Protein AF-A0A321LX71-F1 (afdb_monomer_lite)

Secondary structure (DSSP, 8-state):
----S-SHHHHHHHHHHHHHTT---PPPP--------PPPBPTTSSBPPP--S---HHHHHHHTT-EESS-GGGPPP--HHHHHHH-SSPPPHHHHHHHHH--S-EE-SS-EEEE-SS-BTTBTTSEE--PEEP---SS-TTSHHHHHHHHTTSS-TT--TTEEEEEE-TTS-EEEEEPSSS---EEEE-TTT--EEEEESSHHHHHHTEEE-S--

Sequence (216 aa):
MILGLSFFGLALYRLFKKLRGRNLDKPPRIPHTTKSVHPIRSQYGFPVPPKGTASSIATRLRELKYEPLSDPSKSSPLDREKIAEVVPYPLPSDYLQFLEEFPVTGAFPCMVDVYGIQPGPGAPDAIYPEPGLFAAPSGASEGLLEINKKLVNGDAPEITPDMLAIGDDAFGNLYLLKMGEPGGQIYFWDHEQGGLSLVANSFTDFISRMQPSDEQ

pLDDT: mean 72.9, std 21.68, range [29.3, 97.19]

Structure (mmCIF, N/CA/C/O backbone):
data_AF-A0A321LX71-F1
#
_entry.id   AF-A0A321LX71-F1
#
loop_
_atom_site.group_PDB
_atom_site.id
_atom_site.type_symbol
_atom_site.label_atom_id
_atom_site.label_alt_id
_atom_site.label_comp_id
_atom_site.label_asym_id
_atom_site.label_entity_id
_atom_site.label_seq_id
_atom_site.pdbx_PDB_ins_code
_atom_site.Cartn_x
_atom_site.Cartn_y
_atom_site.Cartn_z
_atom_site.occupancy
_atom_site.B_iso_or_equiv
_atom_site.auth_seq_id
_atom_site.auth_comp_id
_atom_site.auth_asym_id
_atom_site.auth_atom_id
_atom_site.pdbx_PDB_model_num
ATOM 1 N N . MET A 1 1 ? 6.718 25.555 -15.062 1.00 37.28 1 MET A N 1
ATOM 2 C CA . MET A 1 1 ? 7.769 25.525 -14.023 1.00 37.28 1 MET A CA 1
ATOM 3 C C . MET A 1 1 ? 7.082 25.633 -12.674 1.00 37.28 1 MET A C 1
ATOM 5 O O . MET A 1 1 ? 6.784 26.739 -12.249 1.00 37.28 1 MET A O 1
ATOM 9 N N . ILE A 1 2 ? 6.745 24.500 -12.061 1.00 29.50 2 ILE A N 1
ATOM 10 C CA . ILE A 1 2 ? 6.197 24.444 -10.703 1.00 29.50 2 ILE A CA 1
ATOM 11 C C . ILE A 1 2 ? 6.941 23.306 -10.006 1.00 29.50 2 ILE A C 1
ATOM 13 O O . ILE A 1 2 ? 6.733 22.136 -10.303 1.00 29.50 2 ILE A O 1
ATOM 17 N N . LEU A 1 3 ? 7.901 23.690 -9.163 1.00 38.72 3 LEU A N 1
ATOM 18 C CA . LEU A 1 3 ? 8.503 22.826 -8.156 1.00 38.72 3 LEU A CA 1
ATOM 19 C C . LEU A 1 3 ? 7.465 22.636 -7.052 1.00 38.72 3 LEU A C 1
ATOM 21 O O . LEU A 1 3 ? 6.998 23.636 -6.508 1.00 38.72 3 LEU A O 1
ATOM 25 N N . GLY A 1 4 ? 7.133 21.398 -6.687 1.00 36.41 4 GLY A N 1
ATOM 26 C CA . GLY A 1 4 ? 6.169 21.236 -5.604 1.00 36.41 4 GLY A CA 1
ATOM 27 C C . GLY A 1 4 ? 5.839 19.847 -5.084 1.00 36.41 4 GLY A C 1
ATOM 28 O O . GLY A 1 4 ? 4.845 19.772 -4.386 1.00 36.41 4 GLY A O 1
ATOM 29 N N . LEU A 1 5 ? 6.602 18.778 -5.353 1.00 37.41 5 LEU A N 1
ATOM 30 C CA . LEU A 1 5 ? 6.285 17.447 -4.786 1.00 37.41 5 LEU A CA 1
ATOM 31 C C . LEU A 1 5 ? 7.497 16.590 -4.363 1.00 37.41 5 LEU A C 1
ATOM 33 O O . LEU A 1 5 ? 7.330 15.446 -3.969 1.00 37.41 5 LEU A O 1
ATOM 37 N N . SER A 1 6 ? 8.719 17.138 -4.327 1.00 40.06 6 SER A N 1
ATOM 38 C CA . SER A 1 6 ? 9.942 16.355 -4.044 1.00 40.06 6 SER A CA 1
ATOM 39 C C . SER A 1 6 ? 10.569 16.636 -2.665 1.00 40.06 6 SER A C 1
ATOM 41 O O . SER A 1 6 ? 11.770 16.867 -2.541 1.00 40.06 6 SER A O 1
ATOM 43 N N . PHE A 1 7 ? 9.765 16.660 -1.596 1.00 41.38 7 PHE A N 1
ATOM 44 C CA . PHE A 1 7 ? 10.314 16.725 -0.228 1.00 41.38 7 PHE A CA 1
ATOM 45 C C . PHE A 1 7 ? 10.441 15.346 0.442 1.00 41.38 7 PHE A C 1
ATOM 47 O O . PHE A 1 7 ? 11.276 15.194 1.333 1.00 41.38 7 PHE A O 1
ATOM 54 N N . PHE A 1 8 ? 9.684 14.339 -0.008 1.00 44.94 8 PHE A N 1
ATOM 55 C CA . PHE A 1 8 ? 9.547 13.063 0.704 1.00 44.94 8 PHE A CA 1
ATOM 56 C C . PHE A 1 8 ? 10.615 12.023 0.337 1.00 44.94 8 PHE A C 1
ATOM 58 O O . PHE A 1 8 ? 11.311 11.527 1.227 1.00 44.94 8 PHE A O 1
ATOM 65 N N . GLY A 1 9 ? 10.891 11.828 -0.960 1.00 43.09 9 GLY A N 1
ATOM 66 C CA . GLY A 1 9 ? 12.018 10.999 -1.413 1.00 43.09 9 GLY A CA 1
ATOM 67 C C . GLY A 1 9 ? 13.355 11.435 -0.797 1.00 43.09 9 GLY A C 1
ATOM 68 O O . GLY A 1 9 ? 14.212 10.613 -0.488 1.00 43.09 9 GLY A O 1
ATOM 69 N N . LEU A 1 10 ? 13.511 12.728 -0.483 1.00 40.94 10 LEU A N 1
ATOM 70 C CA . LEU A 1 10 ? 14.716 13.270 0.144 1.00 40.94 10 LEU A CA 1
ATOM 71 C C . LEU A 1 10 ? 14.869 12.886 1.630 1.00 40.94 10 LEU A C 1
ATOM 73 O O . LEU A 1 10 ? 16.003 12.762 2.103 1.00 40.94 10 LEU A O 1
ATOM 77 N N . ALA A 1 11 ? 13.774 12.709 2.376 1.00 43.50 11 ALA A N 1
ATOM 78 C CA . ALA A 1 11 ? 13.808 12.319 3.788 1.00 43.50 11 ALA A CA 1
ATOM 79 C C . ALA A 1 11 ? 14.132 10.825 3.946 1.00 43.50 11 ALA A C 1
ATOM 81 O O . ALA A 1 11 ? 15.063 10.490 4.688 1.00 43.50 11 ALA A O 1
ATOM 82 N 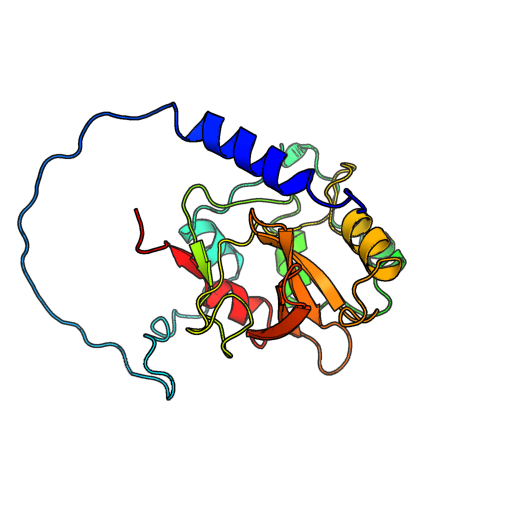N . LEU A 1 12 ? 13.473 9.958 3.161 1.00 46.84 12 LEU A N 1
ATOM 83 C CA . LEU A 1 12 ? 13.829 8.538 3.054 1.00 46.84 12 LEU A CA 1
ATOM 84 C C . LEU A 1 12 ? 15.273 8.385 2.557 1.00 46.84 12 LEU A C 1
ATOM 86 O O . LEU A 1 12 ? 16.086 7.748 3.224 1.00 46.84 12 LEU A O 1
ATOM 90 N N . TYR A 1 13 ? 15.662 9.064 1.472 1.00 46.91 13 TYR A N 1
ATOM 91 C CA . TYR A 1 13 ? 17.033 9.031 0.942 1.00 46.91 13 TYR A CA 1
ATOM 92 C C . TYR A 1 13 ? 18.094 9.451 1.975 1.00 46.91 13 TYR A C 1
ATOM 94 O O . TYR A 1 13 ? 19.173 8.855 2.062 1.00 46.91 13 TYR A O 1
ATOM 102 N N . ARG A 1 14 ? 17.809 10.462 2.810 1.00 42.38 14 ARG A N 1
ATOM 103 C CA . ARG A 1 14 ? 18.715 10.888 3.894 1.00 42.38 14 ARG A CA 1
ATOM 104 C C . ARG A 1 14 ? 18.803 9.860 5.022 1.00 42.38 14 ARG A C 1
ATOM 106 O O . ARG A 1 14 ? 19.892 9.689 5.577 1.00 42.38 14 ARG A O 1
ATOM 113 N N . LEU A 1 15 ? 17.710 9.167 5.344 1.00 46.94 15 LEU A N 1
ATOM 114 C CA . LEU A 1 15 ? 17.711 8.057 6.298 1.00 46.94 15 LEU A CA 1
ATOM 115 C C . LEU A 1 15 ? 18.508 6.860 5.744 1.00 46.94 15 LEU A C 1
ATOM 117 O O . LEU A 1 15 ? 19.403 6.362 6.428 1.00 46.94 15 LEU A O 1
ATOM 121 N N . PHE A 1 16 ? 18.313 6.504 4.471 1.00 50.66 16 PHE A N 1
ATOM 122 C CA . PHE A 1 16 ? 19.070 5.465 3.760 1.00 50.66 16 PHE A CA 1
ATOM 123 C C . PHE A 1 16 ? 20.573 5.757 3.707 1.00 50.66 16 PHE A C 1
ATOM 125 O O . PHE A 1 16 ? 21.388 4.892 4.033 1.00 50.66 16 PHE A O 1
ATOM 132 N N . LYS A 1 17 ? 20.981 6.996 3.395 1.00 43.38 17 LYS A N 1
ATOM 133 C CA . LYS A 1 17 ? 22.402 7.394 3.422 1.00 43.38 17 LYS A CA 1
ATOM 134 C C . LYS A 1 17 ? 23.019 7.246 4.819 1.00 43.38 17 LYS A C 1
ATOM 136 O O . LYS A 1 17 ? 24.199 6.919 4.942 1.00 43.38 17 LYS A O 1
ATOM 141 N N . LYS A 1 18 ? 22.232 7.472 5.875 1.00 40.12 18 LYS A N 1
ATOM 142 C CA . LYS A 1 18 ? 22.666 7.344 7.274 1.00 40.12 18 LYS A CA 1
ATOM 143 C C . LYS A 1 18 ? 22.769 5.880 7.726 1.00 40.12 18 LYS A C 1
ATOM 145 O O . LYS A 1 18 ? 23.641 5.575 8.540 1.00 40.12 18 LYS A O 1
ATOM 150 N N . LEU A 1 19 ? 21.931 4.989 7.192 1.00 44.81 19 LEU A N 1
ATOM 151 C CA . LEU A 1 19 ? 21.954 3.546 7.470 1.00 44.81 19 LEU A CA 1
ATOM 152 C C . LEU A 1 19 ? 23.059 2.813 6.684 1.00 44.81 19 LEU A C 1
ATOM 154 O O . LEU A 1 19 ? 23.757 1.974 7.251 1.00 44.81 19 LEU A O 1
ATOM 158 N N . ARG A 1 20 ? 23.317 3.202 5.426 1.00 47.97 20 ARG A N 1
ATOM 159 C CA . ARG A 1 20 ? 24.344 2.595 4.547 1.00 47.97 20 ARG A CA 1
ATOM 160 C C . ARG A 1 20 ? 25.790 2.826 5.016 1.00 47.97 20 ARG A C 1
ATOM 162 O O . ARG A 1 20 ? 26.694 2.102 4.618 1.00 47.97 20 ARG A O 1
ATOM 169 N N . GLY A 1 21 ? 26.027 3.816 5.879 1.00 41.12 21 GLY A N 1
ATOM 170 C CA . GLY A 1 21 ? 27.365 4.195 6.350 1.00 41.12 21 GLY A CA 1
ATOM 171 C C . GLY A 1 21 ? 27.956 3.356 7.492 1.00 41.12 21 GLY A C 1
ATOM 172 O O . GLY A 1 21 ? 28.995 3.749 8.015 1.00 41.12 21 GLY A O 1
ATOM 173 N N . ARG A 1 22 ? 27.313 2.262 7.939 1.00 44.94 22 ARG A N 1
ATOM 174 C CA . ARG A 1 22 ? 27.717 1.554 9.175 1.00 44.94 22 ARG A CA 1
ATOM 175 C C . ARG A 1 22 ? 28.298 0.146 9.040 1.00 44.94 22 ARG A C 1
ATOM 177 O O . ARG A 1 22 ? 28.673 -0.397 10.069 1.00 44.94 22 ARG A O 1
ATOM 184 N N . ASN A 1 23 ? 28.435 -0.444 7.855 1.00 44.16 23 ASN A N 1
ATOM 185 C CA . ASN A 1 23 ? 29.138 -1.729 7.735 1.00 44.16 23 ASN A CA 1
ATOM 186 C C . ASN A 1 23 ? 29.678 -1.950 6.319 1.00 44.16 23 ASN A C 1
ATOM 188 O O . ASN A 1 23 ? 28.945 -2.346 5.419 1.00 44.16 23 ASN A O 1
ATOM 192 N N . LEU A 1 24 ? 30.977 -1.716 6.140 1.00 37.78 24 LEU A N 1
ATOM 193 C CA . LEU A 1 24 ? 31.751 -2.246 5.022 1.00 37.78 24 LEU A CA 1
ATOM 194 C C . LEU A 1 24 ? 32.957 -2.981 5.602 1.00 37.78 24 LEU A C 1
ATOM 196 O O . LEU A 1 24 ? 34.047 -2.427 5.664 1.00 37.78 24 LEU A O 1
ATOM 200 N N . ASP A 1 25 ? 32.747 -4.236 5.989 1.00 43.03 25 ASP A N 1
ATOM 201 C CA . ASP A 1 25 ? 33.812 -5.234 5.998 1.00 43.03 25 ASP A CA 1
ATOM 202 C C . ASP A 1 25 ? 33.400 -6.383 5.066 1.00 43.03 25 ASP A C 1
ATOM 204 O O . ASP A 1 25 ? 32.274 -6.878 5.092 1.00 43.03 25 ASP A O 1
ATOM 208 N N . LYS A 1 26 ? 34.314 -6.708 4.149 1.00 41.22 26 LYS A N 1
ATOM 209 C CA . LYS A 1 26 ? 34.131 -7.550 2.954 1.00 41.22 26 LYS A CA 1
ATOM 210 C C . LYS A 1 26 ? 33.596 -8.957 3.275 1.00 41.22 26 LYS A C 1
ATOM 212 O O . LYS A 1 26 ? 34.099 -9.572 4.216 1.00 41.22 26 LYS A O 1
ATOM 217 N N . PRO A 1 27 ? 32.729 -9.559 2.435 1.00 33.66 27 PRO A N 1
ATOM 218 C CA . PRO A 1 27 ? 32.397 -10.971 2.578 1.00 33.66 27 PRO A CA 1
ATOM 219 C C . PRO A 1 27 ? 33.443 -11.877 1.888 1.00 33.66 27 PRO A C 1
ATOM 221 O O . PRO A 1 27 ? 33.992 -11.515 0.839 1.00 33.66 27 PRO A O 1
ATOM 224 N N . PRO A 1 28 ? 33.729 -13.072 2.440 1.00 36.38 28 PRO A N 1
ATOM 225 C CA . PRO A 1 28 ? 34.578 -14.068 1.800 1.00 36.38 28 PRO A CA 1
ATOM 226 C C . PRO A 1 28 ? 33.805 -14.843 0.719 1.00 36.38 28 PRO A C 1
ATOM 228 O O . PRO A 1 28 ? 32.609 -15.098 0.842 1.00 36.38 28 PRO A O 1
ATOM 231 N N . ARG A 1 29 ? 34.508 -15.251 -0.345 1.00 35.28 29 ARG A N 1
ATOM 232 C CA . ARG A 1 29 ? 33.972 -16.093 -1.431 1.00 35.28 29 ARG A CA 1
ATOM 233 C C . ARG A 1 29 ? 33.670 -17.512 -0.936 1.00 35.28 29 ARG A C 1
ATOM 235 O O . ARG A 1 29 ? 34.555 -18.151 -0.371 1.00 35.28 29 ARG A O 1
ATOM 242 N N . ILE A 1 30 ? 32.482 -18.033 -1.251 1.00 34.16 30 ILE A N 1
ATOM 243 C CA . ILE A 1 30 ? 32.116 -19.453 -1.094 1.00 34.16 30 ILE A CA 1
ATOM 244 C C . ILE A 1 30 ? 31.681 -20.015 -2.467 1.00 34.16 30 ILE A C 1
ATOM 246 O O . ILE A 1 30 ? 31.074 -19.274 -3.242 1.00 34.16 30 ILE A O 1
ATOM 250 N N . PRO A 1 31 ? 32.011 -21.278 -2.817 1.00 33.59 31 PRO A N 1
ATOM 251 C CA . PRO A 1 31 ? 31.860 -21.810 -4.170 1.00 33.59 31 PRO A CA 1
ATOM 252 C C . PRO A 1 31 ? 30.441 -22.301 -4.483 1.00 33.59 31 PRO A C 1
ATOM 254 O O . PRO A 1 31 ? 29.755 -22.875 -3.638 1.00 33.59 31 PRO A O 1
ATOM 257 N N . HIS A 1 32 ? 30.053 -22.147 -5.749 1.00 33.12 32 HIS A N 1
ATOM 258 C CA . HIS A 1 32 ? 28.801 -22.633 -6.323 1.00 33.12 32 HIS A CA 1
ATOM 259 C C . HIS A 1 32 ? 28.704 -24.166 -6.306 1.00 33.12 32 HIS A C 1
ATOM 261 O O . HIS A 1 32 ? 29.564 -24.852 -6.855 1.00 33.12 32 HIS A O 1
ATOM 267 N N . THR A 1 33 ? 27.599 -24.699 -5.780 1.00 33.22 33 THR A N 1
ATOM 268 C CA . THR A 1 33 ? 27.089 -26.019 -6.177 1.00 33.22 33 THR A CA 1
ATOM 269 C C . THR A 1 33 ? 25.599 -25.913 -6.491 1.00 33.22 33 THR A C 1
ATOM 271 O O . THR A 1 33 ? 24.794 -25.423 -5.705 1.00 33.22 33 THR A O 1
ATOM 274 N N . THR A 1 34 ? 25.262 -26.314 -7.711 1.00 41.19 34 THR A N 1
ATOM 275 C CA . THR A 1 34 ? 23.959 -26.213 -8.366 1.00 41.19 34 THR A CA 1
ATOM 276 C C . THR A 1 34 ? 23.072 -27.403 -8.012 1.00 41.19 34 THR A C 1
ATOM 278 O O . THR A 1 34 ? 23.451 -28.548 -8.255 1.00 41.19 34 THR A O 1
ATOM 281 N N . LYS A 1 35 ? 21.836 -27.144 -7.571 1.00 31.33 35 LYS A N 1
ATOM 282 C CA . LYS A 1 35 ? 20.683 -28.004 -7.880 1.00 31.33 35 LYS A CA 1
ATOM 283 C C . LYS A 1 35 ? 19.476 -27.132 -8.220 1.00 31.33 35 LYS A C 1
ATOM 285 O O . LYS A 1 35 ? 18.985 -26.383 -7.385 1.00 31.33 35 LYS A O 1
ATOM 290 N N . SER A 1 36 ? 19.053 -27.233 -9.479 1.00 29.48 36 SER A N 1
ATOM 291 C CA . SER A 1 36 ? 17.898 -26.546 -10.056 1.00 29.48 36 SER A CA 1
ATOM 292 C C . SER A 1 36 ? 16.602 -27.127 -9.492 1.00 29.48 36 SER A C 1
ATOM 294 O O . SER A 1 36 ? 16.353 -28.326 -9.626 1.00 29.48 36 SER A O 1
ATOM 296 N N . VAL A 1 37 ? 15.778 -26.274 -8.887 1.00 34.09 37 VAL A N 1
ATOM 297 C CA . VAL A 1 37 ? 14.359 -26.536 -8.629 1.00 34.09 37 VAL A CA 1
ATOM 298 C C . VAL A 1 37 ? 13.594 -25.519 -9.469 1.00 34.09 37 VAL A C 1
ATOM 300 O O . VAL A 1 37 ? 13.680 -24.322 -9.217 1.00 34.09 37 VAL A O 1
ATOM 303 N N . HIS A 1 38 ? 12.905 -25.976 -10.514 1.00 29.30 38 HIS A N 1
ATOM 304 C CA . HIS A 1 38 ? 12.134 -25.104 -11.402 1.00 29.30 38 HIS A CA 1
ATOM 305 C C . HIS A 1 38 ? 10.794 -24.701 -10.758 1.00 29.30 38 HIS A C 1
ATOM 307 O O . HIS A 1 38 ? 10.002 -25.594 -10.446 1.00 29.30 38 HIS A O 1
ATOM 313 N N . PRO A 1 39 ? 10.485 -23.398 -10.603 1.00 39.09 39 PRO A N 1
ATOM 314 C CA . PRO A 1 39 ? 9.145 -22.946 -10.250 1.00 39.09 39 PRO A CA 1
ATOM 315 C C . PRO A 1 39 ? 8.213 -22.913 -11.476 1.00 39.09 39 PRO A C 1
ATOM 317 O O . PRO A 1 39 ? 8.631 -22.718 -12.619 1.00 39.09 39 PRO A O 1
ATOM 320 N N . ILE A 1 40 ? 6.927 -23.137 -11.209 1.00 40.09 40 ILE A N 1
ATOM 321 C CA . ILE A 1 40 ? 5.830 -23.223 -12.180 1.00 40.09 40 ILE A CA 1
ATOM 322 C C . ILE A 1 40 ? 5.574 -21.834 -12.788 1.00 40.09 40 ILE A C 1
ATOM 324 O O . ILE A 1 40 ? 5.252 -20.887 -12.074 1.00 40.09 40 ILE A O 1
ATOM 328 N N . ARG A 1 41 ? 5.711 -21.720 -14.115 1.00 33.94 41 ARG A N 1
ATOM 329 C CA . ARG A 1 41 ? 5.473 -20.491 -14.892 1.00 33.94 41 ARG A CA 1
ATOM 330 C C . ARG A 1 41 ? 3.982 -20.145 -14.934 1.00 33.94 41 ARG A C 1
ATOM 332 O O . ARG A 1 41 ? 3.188 -20.952 -15.415 1.00 33.94 41 ARG A O 1
ATOM 339 N N . SER A 1 42 ? 3.609 -18.935 -14.513 1.00 39.59 42 SER A N 1
ATOM 340 C CA . SER A 1 42 ? 2.353 -18.324 -14.964 1.00 39.59 42 SER A CA 1
ATOM 341 C C . SER A 1 42 ? 2.537 -17.741 -16.369 1.00 39.59 42 SER A C 1
ATOM 343 O O . SER A 1 42 ? 3.660 -17.620 -16.863 1.00 39.59 42 SER A O 1
ATOM 345 N N . GLN A 1 43 ? 1.431 -17.387 -17.019 1.00 38.81 43 GLN A N 1
ATOM 346 C CA . GLN A 1 43 ? 1.351 -16.891 -18.400 1.00 38.81 43 GLN A CA 1
ATOM 347 C C . GLN A 1 43 ? 2.208 -15.648 -18.733 1.00 38.81 43 GLN A C 1
ATOM 349 O O . GLN A 1 43 ? 2.282 -15.277 -19.899 1.00 38.81 43 GLN A O 1
ATOM 354 N N . TYR A 1 44 ? 2.890 -15.047 -17.751 1.00 50.00 44 TYR A N 1
ATOM 355 C CA . TYR A 1 44 ? 3.824 -13.930 -17.937 1.00 50.00 44 TYR A CA 1
ATOM 356 C C . TYR A 1 44 ? 5.284 -14.263 -17.594 1.00 50.00 44 TYR A C 1
ATOM 358 O O . TYR A 1 44 ? 6.118 -13.375 -17.519 1.00 50.00 44 TYR A O 1
ATOM 366 N N . GLY A 1 45 ? 5.641 -15.540 -17.421 1.00 36.72 45 GLY A N 1
ATOM 367 C CA . GLY A 1 45 ? 7.044 -15.973 -17.354 1.00 36.72 45 GLY A CA 1
ATOM 368 C C . GLY A 1 45 ? 7.798 -15.632 -16.065 1.00 36.72 45 GLY A C 1
ATOM 3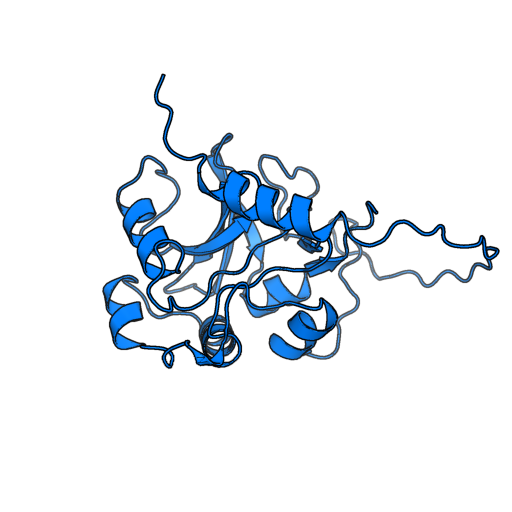69 O O . GLY A 1 45 ? 8.870 -16.199 -15.853 1.00 36.72 45 GLY A O 1
ATOM 370 N N . PHE A 1 46 ? 7.241 -14.805 -15.181 1.00 42.47 46 PHE A N 1
ATOM 371 C CA . PHE A 1 46 ? 7.818 -14.549 -13.866 1.00 42.47 46 PHE A CA 1
ATOM 372 C C . PHE A 1 46 ? 7.592 -15.739 -12.931 1.00 42.47 46 PHE A C 1
ATOM 374 O O . PHE A 1 46 ? 6.520 -16.365 -12.974 1.00 42.47 46 PHE A O 1
ATOM 381 N N . PRO A 1 47 ? 8.578 -16.083 -12.084 1.00 41.44 47 PRO A N 1
ATOM 382 C CA . PRO A 1 47 ? 8.342 -17.005 -10.993 1.00 41.44 47 PRO A CA 1
ATOM 383 C C . PRO A 1 47 ? 7.282 -16.373 -10.092 1.00 41.44 47 PRO A C 1
ATOM 385 O O . PRO A 1 47 ? 7.558 -15.460 -9.321 1.00 41.44 47 PRO A O 1
ATOM 388 N N . VAL A 1 48 ? 6.044 -16.861 -10.197 1.00 47.81 48 VAL A N 1
ATOM 389 C CA . VAL A 1 48 ? 5.075 -16.654 -9.125 1.00 47.81 48 VAL A CA 1
ATOM 390 C C . VAL A 1 48 ? 5.750 -17.253 -7.899 1.00 47.81 48 VAL A C 1
ATOM 392 O O . VAL A 1 48 ? 6.146 -18.427 -7.980 1.00 47.81 48 VAL A O 1
ATOM 395 N N . PRO A 1 49 ? 5.955 -16.484 -6.813 1.00 45.53 49 PRO A N 1
ATOM 396 C CA . PRO A 1 49 ? 6.516 -17.054 -5.605 1.00 45.53 49 PRO A CA 1
ATOM 397 C C . PRO A 1 49 ? 5.727 -18.333 -5.306 1.00 45.53 49 PRO A C 1
ATOM 399 O O . PRO A 1 49 ? 4.498 -18.337 -5.474 1.00 45.53 49 PRO A O 1
ATOM 402 N N . PRO A 1 50 ? 6.407 -19.453 -4.984 1.00 41.84 50 PRO A N 1
ATOM 403 C CA . PRO A 1 50 ? 5.711 -20.693 -4.664 1.00 41.84 50 PRO A CA 1
ATOM 404 C C . PRO A 1 50 ? 4.612 -20.326 -3.683 1.00 41.84 50 PRO A C 1
ATOM 406 O O . PRO A 1 50 ? 4.912 -19.556 -2.776 1.00 41.84 50 PRO A O 1
ATOM 409 N N . LYS A 1 51 ? 3.368 -20.787 -3.913 1.00 41.44 51 LYS A N 1
ATOM 410 C CA . LYS A 1 51 ? 2.220 -20.544 -3.024 1.00 41.44 51 LYS A CA 1
ATOM 411 C C . LYS A 1 51 ? 2.666 -20.834 -1.592 1.00 41.44 51 LYS A C 1
ATOM 413 O O . LYS A 1 51 ? 2.605 -21.975 -1.138 1.00 41.44 51 LYS A O 1
ATOM 418 N N . GLY A 1 52 ? 3.176 -19.810 -0.921 1.00 38.50 52 GLY A N 1
ATOM 419 C CA . GLY A 1 52 ? 3.587 -19.871 0.456 1.00 38.50 52 GLY A CA 1
ATOM 420 C C . GLY A 1 52 ? 2.287 -20.075 1.184 1.00 38.50 52 GLY A C 1
ATOM 421 O O . GLY A 1 52 ? 1.345 -19.306 0.985 1.00 38.50 52 GLY A O 1
ATOM 422 N N . THR A 1 53 ? 2.198 -21.175 1.923 1.00 40.84 53 THR A N 1
ATOM 423 C CA . THR A 1 53 ? 1.149 -21.416 2.916 1.00 40.84 53 THR A CA 1
ATOM 424 C C . THR A 1 53 ? 0.754 -20.087 3.525 1.00 40.84 53 THR A C 1
ATOM 426 O O . THR A 1 53 ? 1.663 -19.448 4.044 1.00 40.84 53 THR A O 1
ATOM 429 N N . ALA A 1 54 ? -0.519 -19.684 3.386 1.00 42.19 54 ALA A N 1
ATOM 430 C CA . ALA A 1 54 ? -1.072 -18.393 3.800 1.00 42.19 54 ALA A CA 1
ATOM 431 C C . ALA A 1 54 ? -0.318 -17.828 5.010 1.00 42.19 54 ALA A C 1
ATOM 433 O O . ALA A 1 54 ? -0.611 -18.134 6.164 1.00 42.19 54 ALA A O 1
ATOM 434 N N . SER A 1 55 ? 0.737 -17.083 4.707 1.00 54.44 55 SER A N 1
ATOM 435 C CA . SER A 1 55 ? 1.583 -16.454 5.693 1.00 54.44 55 SER A CA 1
ATOM 436 C C . SER A 1 55 ? 0.809 -15.194 5.993 1.00 54.44 55 SER A C 1
ATOM 438 O O . SER A 1 55 ? 0.529 -14.424 5.072 1.00 54.44 55 SER A O 1
ATOM 440 N N . SER A 1 56 ? 0.330 -15.053 7.230 1.00 81.94 56 SER A N 1
ATOM 441 C CA . SER A 1 56 ? -0.373 -13.834 7.633 1.00 81.94 56 SER A CA 1
ATOM 442 C C . SER A 1 56 ? 0.442 -12.618 7.177 1.00 81.94 56 SER A C 1
ATOM 444 O O . SER A 1 56 ? 1.674 -12.700 7.154 1.00 81.94 56 SER A O 1
ATOM 446 N N . ILE A 1 57 ? -0.215 -11.512 6.808 1.00 89.69 57 ILE A N 1
ATOM 447 C CA . ILE A 1 57 ? 0.445 -10.260 6.386 1.00 89.69 57 ILE A CA 1
ATOM 448 C C . ILE A 1 57 ? 1.686 -9.980 7.239 1.00 89.69 57 ILE A C 1
ATOM 450 O O . ILE A 1 57 ? 2.774 -9.719 6.729 1.00 89.69 57 ILE A O 1
ATOM 454 N N . ALA A 1 58 ? 1.546 -10.138 8.551 1.00 89.62 58 ALA A N 1
ATOM 455 C CA . ALA A 1 58 ? 2.610 -9.882 9.489 1.00 89.62 58 ALA A CA 1
ATOM 456 C C . ALA A 1 58 ? 3.750 -10.891 9.483 1.00 89.62 58 ALA A C 1
ATOM 458 O O . ALA A 1 58 ? 4.894 -10.508 9.705 1.00 89.62 58 ALA A O 1
ATOM 459 N N . THR A 1 59 ? 3.480 -12.171 9.240 1.00 90.44 59 THR A N 1
ATOM 460 C CA . THR A 1 59 ? 4.549 -13.156 9.055 1.00 90.44 59 THR A CA 1
ATOM 461 C C . THR A 1 59 ? 5.411 -12.758 7.860 1.00 90.44 59 THR A C 1
ATOM 463 O O . THR A 1 59 ? 6.630 -12.680 8.000 1.00 90.44 59 THR A O 1
ATOM 466 N N . ARG A 1 60 ? 4.796 -12.400 6.725 1.00 91.19 60 ARG A N 1
ATOM 467 C CA . ARG A 1 60 ? 5.546 -11.985 5.535 1.00 91.19 60 ARG A CA 1
ATOM 468 C C . ARG A 1 60 ? 6.307 -10.676 5.744 1.00 91.19 60 ARG A C 1
ATOM 470 O O . ARG A 1 60 ? 7.484 -10.595 5.405 1.00 91.19 60 ARG A O 1
ATOM 477 N N . LEU A 1 61 ? 5.677 -9.673 6.352 1.00 92.44 61 LEU A N 1
ATOM 478 C CA . LEU A 1 61 ? 6.344 -8.408 6.667 1.00 92.44 61 LEU A CA 1
ATOM 479 C C . LEU A 1 61 ? 7.525 -8.606 7.631 1.00 92.44 61 LEU A C 1
ATOM 481 O O . LEU A 1 61 ? 8.581 -8.015 7.425 1.00 92.44 61 LEU A O 1
ATOM 485 N N . ARG A 1 62 ? 7.409 -9.492 8.630 1.00 91.94 62 ARG A N 1
ATOM 486 C CA . ARG A 1 62 ? 8.526 -9.844 9.527 1.00 91.94 62 ARG A CA 1
ATOM 487 C C . ARG A 1 62 ? 9.656 -10.583 8.808 1.00 91.94 62 ARG A C 1
ATOM 489 O O . ARG A 1 62 ? 10.817 -10.310 9.098 1.00 91.94 62 ARG A O 1
ATOM 496 N N . GLU A 1 63 ? 9.351 -11.488 7.875 1.00 92.44 63 GLU A N 1
ATOM 497 C CA . GLU A 1 63 ? 10.367 -12.159 7.040 1.00 92.44 63 GLU A CA 1
ATOM 498 C C . GLU A 1 63 ? 11.183 -11.154 6.222 1.00 92.44 63 GLU A C 1
ATOM 500 O O . GLU A 1 63 ? 12.406 -11.269 6.135 1.00 92.44 63 GLU A O 1
ATOM 505 N N . LEU A 1 64 ? 10.506 -10.145 5.669 1.00 91.56 64 LEU A N 1
ATOM 506 C CA . LEU A 1 64 ? 11.120 -9.036 4.938 1.00 91.56 64 LEU A CA 1
ATOM 507 C C . LEU A 1 64 ? 11.763 -7.991 5.863 1.00 91.56 64 LEU A C 1
ATOM 509 O O . LEU A 1 64 ? 12.382 -7.047 5.381 1.00 91.56 64 LEU A O 1
ATOM 513 N N . LYS A 1 65 ? 11.661 -8.175 7.186 1.00 93.44 65 LYS A N 1
ATOM 514 C CA . LYS A 1 65 ? 12.169 -7.261 8.217 1.00 93.44 65 LYS A CA 1
ATOM 515 C C . LYS A 1 65 ? 11.578 -5.854 8.107 1.00 93.44 65 LYS A C 1
ATOM 517 O O . LYS A 1 65 ? 12.290 -4.875 8.279 1.00 93.44 65 LYS A O 1
ATOM 522 N N . TYR A 1 66 ? 10.284 -5.759 7.818 1.00 91.81 66 TYR A N 1
ATOM 523 C CA . TYR A 1 66 ? 9.550 -4.500 7.883 1.00 91.81 66 TYR A CA 1
ATOM 524 C C . TYR A 1 66 ? 9.664 -3.893 9.284 1.00 91.81 66 TYR A C 1
ATOM 526 O O . TYR A 1 66 ? 9.310 -4.538 10.278 1.00 91.81 66 TYR A O 1
ATOM 534 N N . GLU A 1 67 ? 10.147 -2.657 9.358 1.00 90.38 67 GLU A N 1
ATOM 535 C CA . GLU A 1 67 ? 10.398 -1.955 10.611 1.00 90.38 67 GLU A CA 1
ATOM 536 C C . GLU A 1 67 ? 9.706 -0.586 10.624 1.00 90.38 67 GLU A C 1
ATOM 538 O O . GLU A 1 67 ? 9.694 0.118 9.612 1.00 90.38 67 GLU A O 1
ATOM 543 N N . PRO A 1 68 ? 9.137 -0.173 11.769 1.00 89.12 68 PRO A N 1
ATOM 544 C CA . PRO A 1 68 ? 8.512 1.134 11.902 1.00 89.12 68 PRO A CA 1
ATOM 545 C C . PRO A 1 68 ? 9.567 2.249 11.842 1.00 89.12 68 PRO A C 1
ATOM 547 O O . PRO A 1 68 ? 10.625 2.163 12.465 1.00 89.12 68 PRO A O 1
ATOM 550 N N . LEU A 1 69 ? 9.255 3.342 11.145 1.00 84.25 69 LEU A N 1
ATOM 551 C CA . LEU A 1 69 ? 10.150 4.501 11.004 1.00 84.25 69 LEU A CA 1
ATOM 552 C C . LEU A 1 69 ? 10.233 5.364 12.272 1.00 84.25 69 LEU A C 1
ATOM 554 O O . LEU A 1 69 ? 11.111 6.221 12.399 1.00 84.25 69 LEU A O 1
ATOM 558 N N . SER A 1 70 ? 9.319 5.156 13.217 1.00 82.62 70 SER A N 1
ATOM 559 C CA . SER A 1 70 ? 9.288 5.854 14.500 1.00 82.62 70 SER A CA 1
ATOM 560 C C . SER A 1 70 ? 8.903 4.909 15.636 1.00 82.62 70 SER A C 1
ATOM 562 O O . SER A 1 70 ? 8.529 3.763 15.409 1.00 82.62 70 SER A O 1
ATOM 564 N N . ASP A 1 71 ? 9.046 5.382 16.873 1.00 81.25 71 ASP A N 1
ATOM 565 C CA . ASP A 1 71 ? 8.811 4.599 18.086 1.00 81.25 71 ASP A CA 1
ATOM 566 C C . ASP A 1 71 ? 7.331 4.169 18.217 1.00 81.25 71 ASP A C 1
ATOM 568 O O . ASP A 1 71 ? 6.476 5.023 18.483 1.00 81.25 71 ASP A O 1
ATOM 572 N N . PRO A 1 72 ? 7.011 2.862 18.107 1.00 77.50 72 PRO A N 1
ATOM 573 C CA . PRO A 1 72 ? 5.635 2.370 18.178 1.00 77.50 72 PRO A CA 1
ATOM 574 C C . PRO A 1 72 ? 4.956 2.620 19.519 1.00 77.50 72 PRO A C 1
ATOM 576 O O . PRO A 1 72 ? 3.731 2.713 19.566 1.00 77.50 72 PRO A O 1
ATOM 579 N N . SER A 1 73 ? 5.719 2.779 20.607 1.00 77.31 73 SER A N 1
ATOM 580 C CA . SER A 1 73 ? 5.155 3.054 21.937 1.00 77.31 73 SER A CA 1
ATOM 581 C C . SER A 1 73 ? 4.461 4.417 22.026 1.00 77.31 73 SER A C 1
ATOM 583 O O . SER A 1 73 ? 3.687 4.662 22.949 1.00 77.31 73 SER A O 1
ATOM 585 N N . LYS A 1 74 ? 4.722 5.298 21.054 1.00 72.00 74 LYS A N 1
ATOM 586 C CA . LYS A 1 74 ? 4.106 6.623 20.927 1.00 72.00 74 LYS A CA 1
ATOM 587 C C . LYS A 1 74 ? 2.924 6.634 19.961 1.00 72.00 74 LYS A C 1
ATOM 589 O O . LYS A 1 74 ? 2.309 7.684 19.772 1.00 72.00 74 LYS A O 1
ATOM 594 N N . SER A 1 75 ? 2.616 5.496 19.339 1.00 71.12 75 SER A N 1
ATOM 595 C CA . SER A 1 75 ? 1.452 5.377 18.471 1.00 71.12 75 SER A CA 1
ATOM 596 C C . SER A 1 75 ? 0.164 5.370 19.289 1.00 71.12 75 SER A C 1
ATOM 598 O O . SER A 1 75 ? 0.103 4.854 20.405 1.00 71.12 75 SER A O 1
ATOM 600 N N . SER A 1 76 ? -0.871 5.999 18.739 1.00 68.94 76 SER A N 1
ATOM 601 C CA . SER A 1 76 ? -2.228 5.842 19.255 1.00 68.94 76 SER A CA 1
ATOM 602 C C . SER A 1 76 ? -2.863 4.615 18.603 1.00 68.94 76 SER A C 1
ATOM 604 O O . SER A 1 76 ? -2.509 4.298 17.465 1.00 68.94 76 SER A O 1
ATOM 606 N N . PRO A 1 77 ? -3.808 3.940 19.278 1.00 70.31 77 PRO A N 1
ATOM 607 C CA . PRO A 1 77 ? -4.605 2.897 18.648 1.00 70.31 77 PRO A CA 1
ATOM 608 C C . PRO A 1 77 ? -5.247 3.382 17.346 1.00 70.31 77 PRO A C 1
ATOM 610 O O . PRO A 1 77 ? -5.522 4.575 17.190 1.00 70.31 77 PRO A O 1
ATOM 613 N N . LEU A 1 78 ? -5.519 2.439 16.441 1.00 73.75 78 LEU A N 1
ATOM 614 C CA . LEU A 1 78 ? -6.212 2.707 15.189 1.00 73.75 78 LEU A CA 1
ATOM 615 C C . LEU A 1 78 ? -7.546 3.416 15.451 1.00 73.75 78 LEU A C 1
ATOM 617 O O . LEU A 1 78 ? -8.494 2.825 15.970 1.00 73.75 78 LEU A O 1
ATOM 621 N N . ASP A 1 79 ? -7.621 4.679 15.055 1.00 77.81 79 ASP A N 1
ATOM 622 C CA . ASP A 1 79 ? -8.823 5.488 15.184 1.00 77.81 79 ASP A CA 1
ATOM 623 C C . ASP A 1 79 ? -9.662 5.348 13.909 1.00 77.81 79 ASP A C 1
ATOM 625 O O . ASP A 1 79 ? -9.454 6.033 12.904 1.00 77.81 79 ASP A O 1
ATOM 629 N N . ARG A 1 80 ? -10.579 4.378 13.936 1.00 76.75 80 ARG A N 1
ATOM 630 C CA . ARG A 1 80 ? -11.437 4.042 12.792 1.00 76.75 80 ARG A CA 1
ATOM 631 C C . ARG A 1 80 ? -12.359 5.198 12.398 1.00 76.75 80 ARG A C 1
ATOM 633 O O . ARG A 1 80 ? -12.675 5.320 11.218 1.00 76.75 80 ARG A O 1
ATOM 640 N N . GLU A 1 81 ? -12.751 6.042 13.352 1.00 78.44 81 GLU A N 1
ATOM 641 C CA . GLU A 1 81 ? -13.580 7.222 13.092 1.00 78.44 81 GLU A CA 1
ATOM 642 C C . GLU A 1 81 ? -12.789 8.253 12.283 1.00 78.44 81 GLU A C 1
ATOM 644 O O . GLU A 1 81 ? -13.243 8.671 11.222 1.00 78.44 81 GLU A O 1
ATOM 649 N N . LYS A 1 82 ? -11.546 8.556 12.681 1.00 76.56 82 LYS A N 1
ATOM 650 C CA . LYS A 1 82 ? -10.666 9.459 11.910 1.00 76.56 82 LYS A CA 1
ATOM 651 C C . LYS A 1 82 ? -10.306 8.943 10.524 1.00 76.56 82 LYS A C 1
ATOM 653 O O . LYS A 1 82 ? -10.084 9.733 9.611 1.00 76.56 82 LYS A O 1
ATOM 658 N N . ILE A 1 83 ? -10.206 7.627 10.356 1.00 76.38 83 ILE A N 1
ATOM 659 C CA . ILE A 1 83 ? -10.036 7.037 9.026 1.00 76.38 83 ILE A CA 1
ATOM 660 C C . ILE A 1 83 ? -11.282 7.308 8.185 1.00 76.38 83 ILE A C 1
ATOM 662 O O . ILE A 1 83 ? -11.159 7.837 7.084 1.00 76.38 83 ILE A O 1
ATOM 666 N N . ALA A 1 84 ? -12.473 7.026 8.716 1.00 77.12 84 ALA A N 1
ATOM 667 C CA . ALA A 1 84 ? -13.732 7.274 8.015 1.00 77.12 84 ALA A CA 1
ATOM 668 C C . ALA A 1 84 ? -13.963 8.761 7.672 1.00 77.12 84 ALA A C 1
ATOM 670 O O . ALA A 1 84 ? -14.671 9.058 6.717 1.00 77.12 84 ALA A O 1
ATOM 671 N N . GLU A 1 85 ? -13.345 9.701 8.397 1.00 74.75 85 GLU A N 1
ATOM 672 C CA . GLU A 1 85 ? -13.377 11.131 8.052 1.00 74.75 85 GLU A CA 1
ATOM 673 C C . GLU A 1 85 ? -12.626 11.472 6.755 1.00 74.75 85 GLU A C 1
ATOM 675 O O . GLU A 1 85 ? -12.940 12.483 6.125 1.00 74.75 85 GLU A O 1
ATOM 680 N N . VAL A 1 86 ? -11.631 10.671 6.351 1.00 70.38 86 VAL A N 1
ATOM 681 C CA . VAL A 1 86 ? -10.823 10.951 5.148 1.00 70.38 86 VAL A CA 1
ATOM 682 C C . VAL A 1 86 ? -11.054 9.970 4.008 1.00 70.38 86 VAL A C 1
ATOM 684 O O . VAL A 1 86 ? -10.708 10.296 2.874 1.00 70.38 86 VAL A O 1
ATOM 687 N N . VAL A 1 87 ? -11.611 8.786 4.283 1.00 75.81 87 VAL A N 1
ATOM 688 C CA . VAL A 1 87 ? -11.979 7.825 3.240 1.00 75.81 87 VAL A CA 1
ATOM 689 C C . VAL A 1 87 ? -13.495 7.759 3.065 1.00 75.81 87 VAL A C 1
ATOM 691 O O . VAL A 1 87 ? -14.208 7.428 4.009 1.00 75.81 87 VAL A O 1
ATOM 694 N N . PRO A 1 88 ? -14.023 8.012 1.854 1.00 79.75 88 PRO A N 1
ATOM 695 C CA . PRO A 1 88 ? -15.466 7.977 1.614 1.00 79.75 88 PRO A CA 1
ATOM 696 C C . PRO A 1 88 ? -16.049 6.554 1.579 1.00 79.75 88 PRO A C 1
ATOM 698 O O . PRO A 1 88 ? -17.265 6.395 1.474 1.00 79.75 88 PRO A O 1
ATOM 701 N N . TYR A 1 89 ? -15.204 5.521 1.667 1.00 86.50 89 TYR A N 1
ATOM 702 C CA . TYR A 1 89 ? -15.595 4.115 1.589 1.00 86.50 89 TYR A CA 1
ATOM 703 C C . TYR A 1 89 ? -14.932 3.280 2.692 1.00 86.50 89 TYR A C 1
ATOM 705 O O . TYR A 1 89 ? -13.842 3.623 3.154 1.00 86.50 89 TYR A O 1
ATOM 713 N N . PRO A 1 90 ? -15.545 2.148 3.090 1.00 86.75 90 PRO A N 1
ATOM 714 C CA . PRO A 1 90 ? -14.922 1.208 4.013 1.00 86.75 90 PRO A CA 1
ATOM 715 C C . PRO A 1 90 ? -13.583 0.681 3.488 1.00 86.75 90 PRO A C 1
ATOM 717 O O . PRO A 1 90 ? -13.447 0.355 2.305 1.00 86.75 90 PRO A O 1
ATOM 720 N N . LEU A 1 91 ? -12.614 0.539 4.395 1.00 88.81 91 LEU A N 1
ATOM 721 C CA . LEU A 1 91 ? -11.346 -0.112 4.089 1.00 88.81 91 LEU A CA 1
ATOM 722 C C . LEU A 1 91 ? -11.515 -1.638 3.998 1.00 88.81 91 LEU A C 1
ATOM 724 O O . LEU A 1 91 ? -12.198 -2.227 4.843 1.00 88.81 91 LEU A O 1
ATOM 728 N N . PRO A 1 92 ? -10.843 -2.293 3.038 1.00 91.06 92 PRO A N 1
ATOM 729 C CA . PRO A 1 92 ? -10.691 -3.743 2.998 1.00 91.06 92 PRO A CA 1
ATOM 730 C C . PRO A 1 92 ? -10.164 -4.320 4.319 1.00 91.06 92 PRO A C 1
ATOM 732 O O . PRO A 1 92 ? -9.300 -3.740 4.983 1.00 91.06 92 PRO A O 1
ATOM 735 N N . SER A 1 93 ? -10.701 -5.478 4.716 1.00 90.50 93 SER A N 1
ATOM 736 C CA . SER A 1 93 ? -10.438 -6.086 6.028 1.00 90.50 93 SER A CA 1
ATOM 737 C C . SER A 1 93 ? -8.976 -6.471 6.242 1.00 90.50 93 SER A C 1
ATOM 739 O O . SER A 1 93 ? -8.488 -6.436 7.367 1.00 90.50 93 SER A O 1
ATOM 741 N N . ASP A 1 94 ? -8.277 -6.844 5.175 1.00 92.44 94 ASP A N 1
ATOM 742 C CA . ASP A 1 94 ? -6.874 -7.238 5.226 1.00 92.44 94 ASP A CA 1
ATOM 743 C C . ASP A 1 94 ? -5.939 -6.034 5.417 1.00 92.44 94 ASP A C 1
ATOM 745 O O . ASP A 1 94 ? -4.987 -6.109 6.192 1.00 92.44 94 ASP A O 1
ATOM 749 N N . TYR A 1 95 ? -6.257 -4.887 4.818 1.00 91.75 95 TYR A N 1
ATOM 750 C CA . TYR A 1 95 ? -5.554 -3.642 5.123 1.00 91.75 95 TYR A CA 1
ATOM 751 C C . TYR A 1 95 ? -5.852 -3.143 6.547 1.00 91.75 95 TYR A C 1
ATOM 753 O O . TYR A 1 95 ? -4.950 -2.686 7.244 1.00 91.75 95 TYR A O 1
ATOM 761 N N . LEU A 1 96 ? -7.086 -3.298 7.043 1.00 88.50 96 LEU A N 1
ATOM 762 C CA . LEU A 1 96 ? -7.402 -3.002 8.449 1.00 88.50 96 LEU A CA 1
ATOM 763 C C . LEU A 1 96 ? -6.583 -3.862 9.421 1.00 88.50 96 LEU A C 1
ATOM 765 O O . LEU A 1 96 ? -6.068 -3.331 10.402 1.00 88.50 96 LEU A O 1
ATOM 769 N N . GLN A 1 97 ? -6.422 -5.156 9.132 1.00 89.06 97 GLN A N 1
ATOM 770 C CA . GLN A 1 97 ? -5.576 -6.049 9.928 1.00 89.06 97 GLN A CA 1
ATOM 771 C C . GLN A 1 97 ? -4.120 -5.563 9.960 1.00 89.06 97 GLN A C 1
ATOM 773 O O . GLN A 1 97 ? -3.487 -5.571 11.015 1.00 89.06 97 GLN A O 1
ATOM 778 N N . PHE A 1 98 ? -3.594 -5.105 8.821 1.00 91.56 98 PHE A N 1
ATOM 779 C CA . PHE A 1 98 ? -2.269 -4.495 8.764 1.00 91.56 98 PHE A CA 1
ATOM 780 C C . PHE A 1 98 ? -2.160 -3.266 9.669 1.00 91.56 98 PHE A C 1
ATOM 782 O O . PHE A 1 98 ? -1.217 -3.181 10.448 1.00 91.56 98 PHE A O 1
ATOM 789 N N . LEU A 1 99 ? -3.128 -2.348 9.616 1.00 88.31 99 LEU A N 1
ATOM 790 C CA . LEU A 1 99 ? -3.111 -1.131 10.432 1.00 88.31 99 LEU A CA 1
ATOM 791 C C . LEU A 1 99 ? -3.188 -1.413 11.942 1.00 88.31 99 LEU A C 1
ATOM 793 O O . LEU A 1 99 ? -2.645 -0.646 12.735 1.00 88.31 99 LEU A O 1
ATOM 797 N N . GLU A 1 100 ? -3.859 -2.492 12.346 1.00 86.62 100 GLU A N 1
ATOM 798 C CA . GLU A 1 100 ? -3.925 -2.922 13.748 1.00 86.62 100 GLU A CA 1
ATOM 799 C C . GLU A 1 100 ? -2.603 -3.524 14.238 1.00 86.62 100 GLU A C 1
ATOM 801 O O . GLU A 1 100 ? -2.192 -3.273 15.370 1.00 86.62 100 GLU A O 1
ATOM 806 N N . GLU A 1 101 ? -1.930 -4.309 13.396 1.00 88.31 101 GLU A N 1
ATOM 807 C CA . GLU A 1 101 ? -0.691 -5.000 13.767 1.00 88.31 101 GLU A CA 1
ATOM 808 C C . GLU A 1 101 ? 0.561 -4.126 13.589 1.00 88.31 101 GLU A C 1
ATOM 810 O O . GLU A 1 101 ? 1.537 -4.267 14.328 1.00 88.31 101 GLU A O 1
ATOM 815 N N . PHE A 1 102 ? 0.513 -3.186 12.645 1.00 88.19 102 PHE A N 1
ATOM 816 C CA . PHE A 1 102 ? 1.579 -2.246 12.316 1.00 88.19 102 PHE A CA 1
ATOM 817 C C . PHE A 1 102 ? 1.040 -0.810 12.359 1.00 88.19 102 PHE A C 1
ATOM 819 O O . PHE A 1 102 ? 0.848 -0.189 11.318 1.00 88.19 102 PHE A O 1
ATOM 826 N N . PRO A 1 103 ? 0.816 -0.235 13.553 1.00 84.38 103 PRO A N 1
ATOM 827 C CA . PRO A 1 103 ? 0.173 1.073 13.701 1.00 84.38 103 PRO A CA 1
ATOM 828 C C . PRO A 1 103 ? 1.071 2.262 13.319 1.00 84.38 103 PRO A C 1
ATOM 830 O O . PRO A 1 103 ? 0.669 3.409 13.486 1.00 84.38 103 PRO A O 1
ATOM 833 N N . VAL A 1 104 ? 2.296 2.012 12.845 1.00 85.19 104 VAL A N 1
ATOM 834 C CA . VAL A 1 104 ? 3.284 3.033 12.481 1.00 85.19 104 VAL A CA 1
ATOM 835 C C . VAL A 1 104 ? 3.824 2.745 11.088 1.00 85.19 104 VAL A C 1
ATOM 837 O O . VAL A 1 104 ? 4.205 1.610 10.795 1.00 85.19 104 VAL A O 1
ATOM 840 N N . THR A 1 105 ? 3.873 3.785 10.249 1.00 86.62 105 THR A N 1
ATOM 841 C CA . TH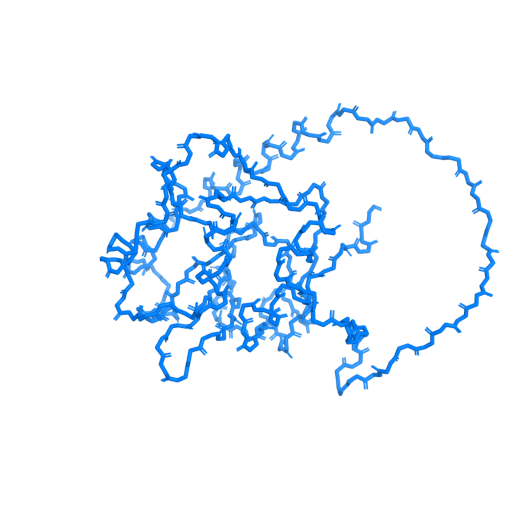R A 1 105 ? 4.504 3.742 8.923 1.00 86.62 105 THR A CA 1
ATOM 842 C C . THR A 1 105 ? 5.910 3.168 9.036 1.00 86.62 105 THR A C 1
ATOM 844 O O . THR A 1 105 ? 6.682 3.548 9.921 1.00 86.62 105 THR A O 1
ATOM 847 N N . GLY A 1 106 ? 6.240 2.253 8.139 1.00 87.56 106 GLY A N 1
ATOM 848 C CA . GLY A 1 106 ? 7.477 1.492 8.172 1.00 87.56 106 GLY A CA 1
ATOM 849 C C . GLY A 1 106 ? 8.103 1.347 6.795 1.00 87.56 106 GLY A C 1
ATOM 850 O O . GLY A 1 106 ? 7.521 1.723 5.777 1.00 87.56 106 GLY A O 1
ATOM 851 N N . ALA A 1 107 ? 9.310 0.800 6.785 1.00 89.81 107 ALA A N 1
ATOM 852 C CA . ALA A 1 107 ? 10.086 0.537 5.581 1.00 89.81 107 ALA A CA 1
ATOM 853 C C . ALA A 1 107 ? 10.897 -0.752 5.741 1.00 89.81 107 ALA A C 1
ATOM 855 O O . ALA A 1 107 ? 10.921 -1.359 6.820 1.00 89.81 107 ALA A O 1
ATOM 856 N N . PHE A 1 108 ? 11.575 -1.160 4.672 1.00 89.69 108 PHE A N 1
ATOM 857 C CA . PHE A 1 108 ? 12.435 -2.331 4.675 1.00 89.69 108 PHE A CA 1
ATOM 858 C C . PHE A 1 108 ? 13.915 -1.914 4.777 1.00 89.69 108 PHE A C 1
ATOM 860 O O . PHE A 1 108 ? 14.324 -0.857 4.298 1.00 89.69 108 PHE A O 1
ATOM 867 N N . PRO A 1 109 ? 14.768 -2.718 5.435 1.00 86.31 109 PRO A N 1
ATOM 868 C CA . PRO A 1 109 ? 16.200 -2.438 5.536 1.00 86.31 109 PRO A CA 1
ATOM 869 C C . PRO A 1 109 ? 16.977 -2.809 4.262 1.00 86.31 109 PRO A C 1
ATOM 871 O O . PRO A 1 109 ? 18.168 -2.506 4.163 1.00 86.31 109 PRO A O 1
ATOM 874 N N . CYS A 1 110 ? 16.338 -3.496 3.314 1.00 82.62 110 CYS A N 1
ATOM 875 C CA . CYS A 1 110 ? 16.872 -3.813 1.995 1.00 82.62 110 CYS A CA 1
ATOM 876 C C . CYS A 1 110 ? 15.847 -3.443 0.925 1.00 82.62 110 CYS A C 1
ATOM 878 O O . CYS A 1 110 ? 14.660 -3.370 1.227 1.00 82.62 110 CYS A O 1
ATOM 880 N N . MET A 1 111 ? 16.303 -3.299 -0.322 1.00 86.75 111 MET A N 1
ATOM 881 C CA . MET A 1 111 ? 15.385 -3.109 -1.442 1.00 86.75 111 MET A CA 1
ATOM 882 C C . MET A 1 111 ? 14.460 -4.320 -1.556 1.00 86.75 111 MET A C 1
ATOM 884 O O . MET A 1 111 ? 14.905 -5.470 -1.465 1.00 86.75 111 MET A O 1
ATOM 888 N N . VAL A 1 112 ? 13.172 -4.048 -1.722 1.00 90.56 112 VAL A N 1
ATOM 889 C CA . VAL A 1 112 ? 12.119 -5.045 -1.903 1.00 90.56 112 VAL A CA 1
ATOM 890 C C . VAL A 1 112 ? 11.392 -4.702 -3.190 1.00 90.56 112 VAL A C 1
ATOM 892 O O . VAL A 1 112 ? 10.928 -3.586 -3.330 1.00 90.56 112 VAL A O 1
ATOM 895 N N . ASP A 1 113 ? 11.250 -5.648 -4.103 1.00 93.38 113 ASP A N 1
ATOM 896 C CA . ASP A 1 113 ? 10.472 -5.456 -5.321 1.00 93.38 113 ASP A CA 1
ATOM 897 C C . ASP A 1 113 ? 9.078 -6.062 -5.166 1.00 93.38 113 ASP A C 1
ATOM 899 O O . ASP A 1 113 ? 8.894 -7.087 -4.495 1.00 93.38 113 ASP A O 1
ATOM 903 N N . VAL A 1 114 ? 8.088 -5.459 -5.824 1.00 93.94 114 VAL A N 1
ATOM 904 C CA . VAL A 1 114 ? 6.738 -6.015 -5.938 1.00 93.94 114 VAL A CA 1
ATOM 905 C C . VAL A 1 114 ? 6.527 -6.574 -7.338 1.00 93.94 114 VAL A C 1
ATOM 907 O O . VAL A 1 114 ? 6.518 -5.843 -8.325 1.00 93.94 114 VAL A O 1
ATOM 910 N N . TYR A 1 115 ? 6.269 -7.878 -7.418 1.00 94.25 115 TYR A N 1
ATOM 911 C CA . TYR A 1 115 ? 5.962 -8.563 -8.674 1.00 94.25 115 TYR A CA 1
ATOM 912 C C . TYR A 1 115 ? 4.466 -8.430 -9.002 1.00 94.25 115 TYR A C 1
ATOM 914 O O . TYR A 1 115 ? 3.624 -9.212 -8.536 1.00 94.25 115 TYR A O 1
ATOM 922 N N . GLY A 1 116 ? 4.132 -7.405 -9.783 1.00 93.94 116 GLY A N 1
ATOM 923 C CA . GLY A 1 116 ? 2.765 -7.011 -10.108 1.00 93.94 116 GLY A CA 1
ATOM 924 C C . GLY A 1 116 ? 2.026 -7.953 -11.065 1.00 93.94 116 GLY A C 1
ATOM 925 O O . GLY A 1 116 ? 2.564 -8.939 -11.571 1.00 93.94 116 GLY A O 1
ATOM 926 N N . ILE A 1 117 ? 0.737 -7.674 -11.291 1.00 95.38 117 ILE A N 1
ATOM 927 C CA . ILE A 1 117 ? -0.113 -8.427 -12.232 1.00 95.38 117 ILE A CA 1
ATOM 928 C C . ILE A 1 117 ? 0.049 -7.896 -13.655 1.00 95.38 117 ILE A C 1
ATOM 930 O O . ILE A 1 117 ? 0.090 -8.684 -14.601 1.00 95.38 117 ILE A O 1
ATOM 934 N N . GLN A 1 118 ? 0.095 -6.575 -13.805 1.00 95.44 118 GLN A N 1
ATOM 935 C CA . GLN A 1 118 ? 0.222 -5.892 -15.085 1.00 95.44 118 GLN A CA 1
ATOM 936 C C . GLN A 1 118 ? 1.532 -5.108 -15.130 1.00 95.44 118 GLN A C 1
ATOM 938 O O . GLN A 1 118 ? 1.964 -4.614 -14.088 1.00 95.44 118 GLN A O 1
ATOM 943 N N . PRO A 1 119 ? 2.160 -4.973 -16.308 1.00 94.19 119 PRO A N 1
ATOM 944 C CA . PRO A 1 119 ? 3.209 -3.985 -16.507 1.00 94.19 119 PRO A CA 1
ATOM 945 C C . PRO A 1 119 ? 2.619 -2.575 -16.434 1.00 94.19 119 PRO A C 1
ATOM 947 O O . PRO A 1 119 ? 1.429 -2.382 -16.700 1.00 94.19 119 PRO A O 1
ATOM 950 N N . GLY A 1 120 ? 3.465 -1.607 -16.108 1.00 90.50 120 GLY A N 1
ATOM 951 C CA . GLY A 1 120 ? 3.071 -0.215 -15.960 1.00 90.50 120 GLY A CA 1
ATOM 952 C C . GLY A 1 120 ? 4.057 0.765 -16.584 1.00 90.50 120 GLY A C 1
ATOM 953 O O . GLY A 1 120 ? 5.165 0.374 -16.968 1.00 90.50 120 GLY A O 1
ATOM 954 N N . PRO A 1 121 ? 3.679 2.049 -16.686 1.00 84.81 121 PRO A N 1
ATOM 955 C CA . PRO A 1 121 ? 4.631 3.125 -16.935 1.00 84.81 121 PRO A CA 1
ATOM 956 C C . PRO A 1 121 ? 5.758 3.052 -15.896 1.00 84.81 121 PRO A C 1
ATOM 958 O O . PRO A 1 121 ? 5.499 2.843 -14.714 1.00 84.81 121 PRO A O 1
ATOM 961 N N . GLY A 1 122 ? 7.011 3.073 -16.356 1.00 83.31 122 GLY A N 1
ATOM 962 C CA . GLY A 1 122 ? 8.186 2.918 -15.485 1.00 83.31 122 GLY A CA 1
ATOM 963 C C . GLY A 1 122 ? 8.491 1.484 -15.012 1.00 83.31 122 GLY A C 1
ATOM 964 O O . GLY A 1 122 ? 9.603 1.241 -14.557 1.00 83.31 122 GLY A O 1
ATOM 965 N N . ALA A 1 123 ? 7.573 0.527 -15.198 1.00 88.88 123 ALA A N 1
ATOM 966 C CA . ALA A 1 123 ? 7.718 -0.883 -14.810 1.00 88.88 123 ALA A CA 1
ATOM 967 C C . ALA A 1 123 ? 7.240 -1.834 -15.936 1.00 88.88 123 ALA A C 1
ATOM 969 O O . ALA A 1 123 ? 6.226 -2.534 -15.792 1.00 88.88 123 ALA A O 1
ATOM 970 N N . PRO A 1 124 ? 7.916 -1.857 -17.105 1.00 89.69 124 PRO A N 1
ATOM 971 C CA . PRO A 1 124 ? 7.458 -2.591 -18.293 1.00 89.69 124 PRO A CA 1
ATOM 972 C C . PRO A 1 124 ? 7.468 -4.119 -18.132 1.00 89.69 124 PRO A C 1
ATOM 974 O O . PRO A 1 124 ? 6.844 -4.831 -18.918 1.00 89.69 124 PRO A O 1
ATOM 977 N N . ASP A 1 125 ? 8.169 -4.628 -17.127 1.00 91.81 125 ASP A N 1
ATOM 978 C CA . ASP A 1 125 ? 8.256 -6.033 -16.736 1.00 91.81 125 ASP A CA 1
ATOM 979 C C . ASP A 1 125 ? 7.356 -6.376 -15.536 1.00 91.81 125 ASP A C 1
ATOM 981 O O . ASP A 1 125 ? 7.394 -7.499 -15.045 1.00 91.81 125 ASP A O 1
ATOM 985 N N . ALA A 1 126 ? 6.511 -5.441 -15.090 1.00 93.56 126 ALA A N 1
ATOM 986 C CA . ALA A 1 126 ? 5.674 -5.584 -13.899 1.00 93.56 126 ALA A CA 1
ATOM 987 C C . ALA A 1 126 ? 6.468 -5.798 -12.596 1.00 93.56 126 ALA A C 1
ATOM 989 O O . ALA A 1 126 ? 5.933 -6.373 -11.645 1.00 93.56 126 ALA A O 1
ATOM 990 N N . ILE A 1 127 ? 7.718 -5.334 -12.537 1.00 93.31 127 ILE A N 1
ATOM 991 C CA . ILE A 1 127 ? 8.511 -5.281 -11.309 1.00 93.31 127 ILE A CA 1
ATOM 992 C C . ILE A 1 127 ? 8.496 -3.836 -10.812 1.00 93.31 127 ILE A C 1
ATOM 994 O O . ILE A 1 127 ? 8.986 -2.930 -11.480 1.00 93.31 127 ILE A O 1
ATOM 998 N N . TYR A 1 128 ? 7.876 -3.616 -9.654 1.00 91.69 128 TYR A N 1
ATOM 999 C CA . TYR A 1 128 ? 7.680 -2.286 -9.083 1.00 91.69 128 TYR A CA 1
ATOM 1000 C C . TYR A 1 128 ? 8.610 -2.060 -7.882 1.00 91.69 128 TYR A C 1
ATOM 1002 O O . TYR A 1 128 ? 8.811 -2.994 -7.099 1.00 91.69 128 TYR A O 1
ATOM 1010 N N . PRO A 1 129 ? 9.155 -0.841 -7.717 1.00 84.62 129 PRO A N 1
ATOM 1011 C CA . PRO A 1 129 ? 10.171 -0.535 -6.712 1.00 84.62 129 PRO A CA 1
ATOM 1012 C C . PRO A 1 129 ? 9.630 -0.516 -5.274 1.00 84.62 129 PRO A C 1
ATOM 1014 O O . PRO A 1 129 ? 8.427 -0.407 -5.041 1.00 84.62 129 PRO A O 1
ATOM 1017 N N . GLU A 1 130 ? 10.551 -0.583 -4.311 1.00 81.62 130 GLU A N 1
ATOM 1018 C CA . GLU A 1 130 ? 10.294 -0.699 -2.868 1.00 81.62 130 GLU A CA 1
ATOM 1019 C C . GLU A 1 130 ? 9.163 0.189 -2.332 1.00 81.62 130 GLU A C 1
ATOM 1021 O O . GLU A 1 130 ? 9.294 1.414 -2.355 1.00 81.62 130 GLU A O 1
ATOM 1026 N N . PRO A 1 131 ? 8.091 -0.414 -1.776 1.00 78.75 131 PRO A N 1
ATOM 1027 C CA . PRO A 1 131 ? 7.056 0.333 -1.086 1.00 78.75 131 PRO A CA 1
ATOM 1028 C C . PRO A 1 131 ? 7.469 0.645 0.358 1.00 78.75 131 PRO A C 1
ATOM 1030 O O . PRO A 1 131 ? 7.578 -0.257 1.191 1.00 78.75 131 PRO A O 1
ATOM 1033 N N . GLY A 1 132 ? 7.580 1.925 0.705 1.00 84.81 132 GLY A N 1
ATOM 1034 C CA . GLY A 1 132 ? 7.336 2.376 2.073 1.00 84.81 132 GLY A CA 1
ATOM 1035 C C . GLY A 1 132 ? 5.845 2.235 2.370 1.00 84.81 132 GLY A C 1
ATOM 1036 O O . GLY A 1 132 ? 5.027 2.772 1.632 1.00 84.81 132 GLY A O 1
ATOM 1037 N N . LEU A 1 133 ? 5.454 1.489 3.410 1.00 89.94 133 LEU A N 1
ATOM 1038 C CA . LEU A 1 133 ? 4.034 1.239 3.691 1.00 89.94 133 LEU A CA 1
ATOM 1039 C C . LEU A 1 133 ? 3.491 2.245 4.698 1.00 89.94 133 LEU A C 1
ATOM 1041 O O . LEU A 1 133 ? 3.970 2.351 5.830 1.00 89.94 133 LEU A O 1
ATOM 1045 N N . PHE A 1 134 ? 2.440 2.953 4.297 1.00 87.19 134 PHE A N 1
ATOM 1046 C CA . PHE A 1 134 ? 1.754 3.910 5.149 1.00 87.19 134 PHE A CA 1
ATOM 1047 C C . PHE A 1 134 ? 0.830 3.194 6.122 1.00 87.19 134 PHE A C 1
ATOM 1049 O O . PHE A 1 134 ? -0.045 2.420 5.723 1.00 87.19 134 PHE A O 1
ATOM 1056 N N . ALA A 1 135 ? 0.986 3.519 7.403 1.00 83.56 135 ALA A N 1
ATOM 1057 C CA . ALA A 1 135 ? 0.050 3.135 8.447 1.00 83.56 135 ALA A CA 1
ATOM 1058 C C . ALA A 1 135 ? -0.612 4.364 9.086 1.00 83.56 135 ALA A C 1
ATOM 1060 O O . ALA A 1 135 ? -0.424 5.507 8.648 1.00 83.56 135 ALA 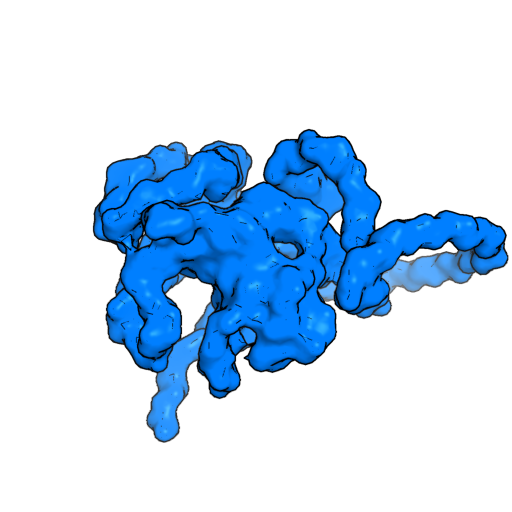A O 1
ATOM 1061 N N . ALA A 1 136 ? -1.431 4.128 10.114 1.00 68.12 136 ALA A N 1
ATOM 1062 C CA . ALA A 1 136 ? -2.145 5.189 10.809 1.00 68.12 136 ALA A CA 1
ATOM 1063 C C . ALA A 1 136 ? -1.162 6.262 11.334 1.00 68.12 136 ALA A C 1
ATOM 1065 O O . ALA A 1 136 ? -0.107 5.930 11.878 1.00 68.12 136 ALA A O 1
ATOM 1066 N N . PRO A 1 137 ? -1.466 7.565 11.192 1.00 59.12 137 PRO A N 1
ATOM 1067 C CA . PRO A 1 137 ? -0.587 8.600 11.708 1.00 59.12 137 PRO A CA 1
ATOM 1068 C C . PRO A 1 137 ? -0.602 8.601 13.237 1.00 59.12 137 PRO A C 1
ATOM 1070 O O . PRO A 1 137 ? -1.626 8.899 13.851 1.00 59.12 137 PRO A O 1
ATOM 1073 N N . SER A 1 138 ? 0.564 8.469 13.862 1.00 46.47 138 SER A N 1
ATOM 1074 C CA . SER A 1 138 ? 0.821 9.175 15.116 1.00 46.47 138 SER A CA 1
ATOM 1075 C C . SER A 1 138 ? 1.257 10.611 14.788 1.00 46.47 138 SER A C 1
ATOM 1077 O O . SER A 1 138 ? 2.438 10.941 14.834 1.00 46.47 138 SER A O 1
ATOM 1079 N N . GLY A 1 139 ? 0.316 11.461 14.368 1.00 43.66 139 GLY A N 1
ATOM 1080 C CA . GLY A 1 139 ? 0.460 12.928 14.382 1.00 43.66 139 GLY A CA 1
ATOM 1081 C C . GLY A 1 139 ? 1.567 13.592 13.539 1.00 43.66 139 GLY A C 1
ATOM 1082 O O . GLY A 1 139 ? 1.750 14.799 13.671 1.00 43.66 139 GLY A O 1
ATOM 1083 N N . ALA A 1 140 ? 2.299 12.872 12.687 1.00 47.38 140 ALA A N 1
ATOM 1084 C CA . ALA A 1 140 ? 3.281 13.463 11.776 1.00 47.38 140 ALA A CA 1
ATOM 1085 C C . ALA A 1 140 ? 2.635 13.848 10.433 1.00 47.38 140 ALA A C 1
ATOM 1087 O O . ALA A 1 140 ? 1.688 13.202 9.984 1.00 47.38 140 ALA A O 1
ATOM 1088 N N . SER A 1 141 ? 3.195 14.852 9.750 1.00 47.47 141 SER A N 1
ATOM 1089 C CA . SER A 1 141 ? 2.829 15.345 8.403 1.00 47.47 141 SER A CA 1
ATOM 1090 C C . SER A 1 141 ? 2.951 14.314 7.260 1.00 47.47 141 SER A C 1
ATOM 1092 O O . SER A 1 141 ? 2.932 14.681 6.086 1.00 47.47 141 SER A O 1
ATOM 1094 N N . GLU A 1 142 ? 3.122 13.045 7.619 1.00 52.88 142 GLU A N 1
ATOM 1095 C CA . GLU A 1 142 ? 3.630 11.924 6.824 1.00 52.88 142 GLU A CA 1
ATOM 1096 C C . GLU A 1 142 ? 2.727 10.682 6.944 1.00 52.88 142 GLU A C 1
ATOM 1098 O O . GLU A 1 142 ? 3.056 9.614 6.442 1.00 52.88 142 GLU A O 1
ATOM 1103 N N . GLY A 1 143 ? 1.608 10.784 7.668 1.00 61.91 143 GLY A N 1
ATOM 1104 C CA . GLY A 1 143 ? 0.697 9.661 7.854 1.00 61.91 143 GLY A CA 1
ATOM 1105 C C . GLY A 1 143 ? -0.404 9.588 6.801 1.00 61.91 143 GLY A C 1
ATOM 1106 O O . GLY A 1 143 ? -0.733 10.584 6.150 1.00 61.91 143 GLY A O 1
ATOM 1107 N N . LEU A 1 144 ? -1.022 8.405 6.721 1.00 69.81 144 LEU A N 1
ATOM 1108 C CA . LEU A 1 144 ? -2.097 8.036 5.794 1.00 69.81 144 LEU A CA 1
ATOM 1109 C C . LEU A 1 144 ? -3.109 9.167 5.533 1.00 69.81 144 LEU A C 1
ATOM 1111 O O . LEU A 1 144 ? -3.422 9.479 4.387 1.00 69.81 144 LEU A O 1
ATOM 1115 N N . LEU A 1 145 ? -3.590 9.824 6.593 1.00 71.44 145 LEU A N 1
ATOM 1116 C CA . LEU A 1 145 ? -4.633 10.850 6.502 1.00 71.44 145 LEU A CA 1
ATOM 1117 C C . LEU A 1 145 ? -4.160 12.133 5.791 1.00 71.44 145 LEU A C 1
ATOM 1119 O O . LEU A 1 145 ? -4.911 12.716 5.015 1.00 71.44 145 LEU A O 1
ATOM 1123 N N . GLU A 1 146 ? -2.930 12.589 6.039 1.00 70.06 146 GLU A N 1
ATOM 1124 C CA . GLU A 1 146 ? -2.421 13.850 5.476 1.00 70.06 146 GLU A CA 1
ATOM 1125 C C . GLU A 1 146 ? -2.055 13.711 3.997 1.00 70.06 146 GLU A C 1
ATOM 1127 O O . GLU A 1 146 ? -2.286 14.632 3.212 1.00 70.06 146 GLU A O 1
ATOM 1132 N N . ILE A 1 147 ? -1.528 12.550 3.601 1.00 72.31 147 ILE A N 1
ATOM 1133 C CA . ILE A 1 147 ? -1.226 12.247 2.198 1.00 72.31 147 ILE A CA 1
ATOM 1134 C C . ILE A 1 147 ? -2.525 12.210 1.390 1.00 72.31 147 ILE A C 1
ATOM 1136 O O . ILE A 1 147 ? -2.646 12.896 0.376 1.00 72.31 147 ILE A O 1
ATOM 1140 N N . ASN A 1 148 ? -3.542 11.502 1.883 1.00 73.12 148 ASN A N 1
ATOM 1141 C CA . ASN A 1 148 ? -4.800 11.356 1.156 1.00 73.12 148 ASN A CA 1
ATOM 1142 C C . ASN A 1 148 ? -5.605 12.664 1.074 1.00 73.12 148 ASN A C 1
ATOM 1144 O O . ASN A 1 148 ? -6.165 12.962 0.021 1.00 73.12 148 ASN A O 1
ATOM 1148 N N . LYS A 1 149 ? -5.561 13.529 2.101 1.00 72.12 149 LYS A N 1
ATOM 1149 C CA . LYS A 1 149 ? -6.118 14.895 2.005 1.00 72.12 149 LYS A CA 1
ATOM 1150 C C . LYS A 1 149 ? -5.478 15.726 0.887 1.00 72.12 149 LYS A C 1
ATOM 1152 O O . LYS A 1 149 ? -6.160 16.551 0.281 1.00 72.12 149 LYS A O 1
ATOM 1157 N N . LYS A 1 150 ? -4.176 15.556 0.629 1.00 71.00 150 LYS A N 1
ATOM 1158 C CA . LYS A 1 150 ? -3.468 16.282 -0.440 1.00 71.00 150 LYS A CA 1
ATOM 1159 C C . LYS A 1 150 ? -3.790 15.717 -1.820 1.00 71.00 150 LYS A C 1
ATOM 1161 O O . LYS A 1 150 ? -3.982 16.501 -2.742 1.00 71.00 150 LYS A O 1
ATOM 1166 N N . LEU A 1 151 ? -3.891 14.393 -1.948 1.00 72.38 151 LEU A N 1
ATOM 1167 C CA . LEU A 1 151 ? -4.162 13.725 -3.227 1.00 72.38 151 LEU A CA 1
ATOM 1168 C C . LEU A 1 151 ? -5.550 14.051 -3.782 1.00 72.38 151 LEU A C 1
ATOM 1170 O O . LEU A 1 151 ? -5.662 14.388 -4.954 1.00 72.38 151 LEU A O 1
ATOM 1174 N N . VAL A 1 152 ? -6.582 14.064 -2.932 1.00 60.88 152 VAL A N 1
ATOM 1175 C CA . VAL A 1 152 ? -7.964 14.404 -3.337 1.00 60.88 152 VAL A CA 1
ATOM 1176 C C . VAL A 1 152 ? -8.087 15.840 -3.879 1.00 60.88 152 VAL A C 1
ATOM 1178 O O . VAL A 1 152 ? -9.028 16.149 -4.605 1.00 60.88 152 VAL A O 1
ATOM 1181 N N . ASN A 1 153 ? -7.131 16.716 -3.559 1.00 59.84 153 ASN A N 1
ATOM 1182 C CA . ASN A 1 153 ? -7.118 18.120 -3.976 1.00 59.84 153 ASN A CA 1
ATOM 1183 C C . ASN A 1 153 ? -6.046 18.440 -5.042 1.00 59.84 153 ASN A C 1
ATOM 1185 O O . ASN A 1 153 ? -5.833 19.617 -5.334 1.00 59.84 153 ASN A O 1
ATOM 1189 N N . GLY A 1 154 ? -5.332 17.434 -5.564 1.00 63.38 154 GLY A N 1
ATOM 1190 C CA . GLY A 1 154 ? -4.141 17.607 -6.404 1.00 63.38 154 GLY A CA 1
ATOM 1191 C C . GLY A 1 154 ? -4.349 17.417 -7.914 1.00 63.38 154 GLY A C 1
ATOM 1192 O O . GLY A 1 154 ? -5.434 17.087 -8.383 1.00 63.38 154 GLY A O 1
ATOM 1193 N N . ASP A 1 155 ? -3.256 17.589 -8.668 1.00 64.69 155 ASP A N 1
ATOM 1194 C CA . ASP A 1 155 ? -3.170 17.539 -10.142 1.00 64.69 155 ASP A CA 1
ATOM 1195 C C . ASP A 1 155 ? -3.132 16.107 -10.738 1.00 64.69 155 ASP A C 1
ATOM 1197 O O . ASP A 1 155 ? -2.644 15.918 -11.851 1.00 64.69 155 ASP A O 1
ATOM 1201 N N . ALA A 1 156 ? -3.611 15.087 -10.016 1.00 79.12 156 ALA A N 1
ATOM 1202 C CA . ALA A 1 156 ? -3.564 13.678 -10.433 1.00 79.12 156 ALA A CA 1
ATOM 1203 C C . ALA A 1 156 ? -4.972 13.166 -10.809 1.00 79.12 156 ALA A C 1
ATOM 1205 O O . ALA A 1 156 ? -5.643 12.556 -9.973 1.00 79.12 156 ALA A O 1
ATOM 1206 N N . PRO A 1 157 ? -5.467 13.431 -12.037 1.00 80.44 157 PRO A N 1
ATOM 1207 C CA . PRO A 1 157 ? -6.850 13.142 -12.426 1.00 80.44 157 PRO A CA 1
ATOM 1208 C C . PRO A 1 157 ? -7.205 11.648 -12.420 1.00 80.44 157 PRO A C 1
ATOM 1210 O O . PRO A 1 157 ? -8.387 11.304 -12.405 1.00 80.44 157 PRO A O 1
ATOM 1213 N N . GLU A 1 158 ? -6.214 10.757 -12.455 1.00 86.50 158 GLU A N 1
ATOM 1214 C CA . GLU A 1 158 ? -6.410 9.309 -12.397 1.00 86.50 158 GLU A CA 1
ATOM 1215 C C . GLU A 1 158 ? -6.709 8.805 -10.982 1.00 86.50 158 GLU A C 1
ATOM 1217 O O . GLU A 1 158 ? -7.317 7.745 -10.833 1.00 86.50 158 GLU A O 1
ATOM 1222 N N . ILE A 1 159 ? -6.300 9.547 -9.948 1.00 87.88 159 ILE A N 1
ATOM 1223 C CA . ILE A 1 159 ? -6.531 9.171 -8.554 1.00 87.88 159 ILE A CA 1
ATOM 1224 C C . ILE A 1 159 ? -7.936 9.616 -8.165 1.00 87.88 159 ILE A C 1
ATOM 1226 O O . ILE A 1 159 ? -8.209 10.789 -7.907 1.00 87.88 159 ILE A O 1
ATOM 1230 N N . THR A 1 160 ? -8.856 8.662 -8.131 1.00 87.06 160 THR A N 1
ATOM 1231 C CA . THR A 1 160 ? -10.255 8.911 -7.790 1.00 87.06 160 THR A CA 1
ATOM 1232 C C . THR A 1 160 ? -10.485 8.885 -6.271 1.00 87.06 160 THR A C 1
ATOM 1234 O O . THR A 1 160 ? -9.694 8.298 -5.534 1.00 87.06 160 THR A O 1
ATOM 1237 N N . PRO A 1 161 ? -11.579 9.484 -5.754 1.00 84.75 161 PRO A N 1
ATOM 1238 C CA . PRO A 1 161 ? -11.853 9.536 -4.308 1.00 84.75 161 PRO A CA 1
ATOM 1239 C C . PRO A 1 161 ? -12.008 8.172 -3.616 1.00 84.75 161 PRO A C 1
ATOM 1241 O O . PRO A 1 161 ? -11.980 8.090 -2.392 1.00 84.75 161 PRO A O 1
ATOM 1244 N N . ASP A 1 162 ? -12.217 7.100 -4.379 1.00 88.06 162 ASP A N 1
ATOM 1245 C CA . ASP A 1 162 ? -12.240 5.721 -3.892 1.00 88.06 162 ASP A CA 1
ATOM 1246 C C . ASP A 1 162 ? -10.849 5.067 -3.858 1.00 88.06 162 ASP A C 1
ATOM 1248 O O . ASP A 1 162 ? -10.754 3.871 -3.602 1.00 88.06 162 ASP A O 1
ATOM 1252 N N . MET A 1 163 ? -9.770 5.814 -4.090 1.00 90.19 163 MET A N 1
ATOM 1253 C CA . MET A 1 163 ? -8.397 5.326 -3.993 1.00 90.19 163 MET A CA 1
ATOM 1254 C C . MET A 1 163 ? -7.686 5.932 -2.791 1.00 90.19 163 MET A C 1
ATOM 1256 O O . MET A 1 163 ? -7.714 7.138 -2.565 1.00 90.19 163 MET A O 1
ATOM 1260 N N . LEU A 1 164 ? -7.033 5.069 -2.022 1.00 89.88 164 LEU A N 1
ATOM 1261 C CA . LEU A 1 164 ? -6.262 5.434 -0.845 1.00 89.88 164 LEU A CA 1
ATOM 1262 C C . LEU A 1 164 ? -4.787 5.143 -1.098 1.00 89.88 164 LEU A C 1
ATOM 1264 O O . LEU A 1 164 ? -4.431 3.996 -1.345 1.00 89.88 164 LEU A O 1
ATOM 1268 N N . ALA A 1 165 ? -3.913 6.136 -0.969 1.00 90.25 165 ALA A N 1
ATOM 1269 C CA . ALA A 1 165 ? -2.478 5.875 -0.958 1.00 90.25 165 ALA A CA 1
ATOM 1270 C C . ALA A 1 165 ? -2.096 5.076 0.291 1.00 90.25 165 ALA A C 1
ATOM 1272 O O . ALA A 1 165 ? -2.323 5.539 1.407 1.00 90.25 165 ALA A O 1
ATOM 1273 N N . ILE A 1 166 ? -1.519 3.893 0.088 1.00 91.81 166 ILE A N 1
ATOM 1274 C CA . ILE A 1 166 ? -1.096 2.949 1.135 1.00 91.81 166 ILE A CA 1
ATOM 1275 C C . ILE A 1 166 ? 0.420 2.759 1.190 1.00 91.81 166 ILE A C 1
ATOM 1277 O O . ILE A 1 166 ? 0.921 2.061 2.069 1.00 91.81 166 ILE A O 1
ATOM 1281 N N . GLY A 1 167 ? 1.145 3.377 0.265 1.00 91.19 167 GLY A N 1
ATOM 1282 C CA . GLY A 1 167 ? 2.594 3.428 0.272 1.00 91.19 167 GLY A CA 1
ATOM 1283 C C . GLY A 1 167 ? 3.149 4.250 -0.878 1.00 91.19 167 GLY A C 1
ATOM 1284 O O . GLY A 1 167 ? 2.410 4.620 -1.795 1.00 91.19 167 GLY A O 1
ATOM 1285 N N . ASP A 1 168 ? 4.445 4.512 -0.827 1.00 89.62 168 ASP A N 1
ATOM 1286 C CA . ASP A 1 168 ? 5.202 5.213 -1.857 1.00 89.62 168 ASP A CA 1
ATOM 1287 C C . ASP A 1 168 ? 6.549 4.547 -2.128 1.00 89.62 168 ASP A C 1
ATOM 1289 O O . ASP A 1 168 ? 6.999 3.693 -1.367 1.00 89.62 168 ASP A O 1
ATOM 1293 N N . ASP A 1 169 ? 7.186 4.933 -3.228 1.00 87.38 169 ASP A N 1
ATOM 1294 C CA . ASP A 1 169 ? 8.595 4.636 -3.466 1.00 87.38 169 ASP A CA 1
ATOM 1295 C C . ASP A 1 169 ? 9.480 5.874 -3.227 1.00 87.38 169 ASP A C 1
ATOM 1297 O O . ASP A 1 169 ? 9.018 6.998 -3.008 1.00 87.38 169 ASP A O 1
ATOM 1301 N N . ALA A 1 170 ? 10.800 5.692 -3.305 1.00 82.56 170 ALA A N 1
ATOM 1302 C CA . ALA A 1 170 ? 11.760 6.785 -3.136 1.00 82.56 170 ALA A CA 1
ATOM 1303 C C . ALA A 1 170 ? 11.687 7.871 -4.235 1.00 82.56 170 ALA A C 1
ATOM 1305 O O . ALA A 1 170 ? 12.302 8.933 -4.082 1.00 82.56 170 ALA A O 1
ATOM 1306 N N . PHE A 1 171 ? 10.966 7.613 -5.327 1.00 84.06 171 PHE A N 1
ATOM 1307 C CA . PHE A 1 171 ? 10.815 8.497 -6.479 1.00 84.06 171 PHE A CA 1
ATOM 1308 C C . PHE A 1 171 ? 9.503 9.290 -6.447 1.00 84.06 171 PHE A C 1
ATOM 1310 O O . PHE A 1 171 ? 9.336 10.196 -7.256 1.00 84.06 171 PHE A O 1
ATOM 1317 N N . GLY A 1 172 ? 8.624 9.035 -5.472 1.00 84.00 172 GLY A N 1
ATOM 1318 C CA . GLY A 1 172 ? 7.348 9.733 -5.312 1.00 84.00 172 GLY A CA 1
ATOM 1319 C C . GLY A 1 172 ? 6.183 9.083 -6.059 1.00 84.00 172 GLY A C 1
ATOM 1320 O O . GLY A 1 172 ? 5.120 9.696 -6.160 1.00 84.00 172 GLY A O 1
ATOM 1321 N N . ASN A 1 173 ? 6.362 7.861 -6.562 1.00 90.31 173 ASN A N 1
ATOM 1322 C CA . ASN A 1 173 ? 5.271 7.058 -7.104 1.00 90.31 173 ASN A CA 1
ATOM 1323 C C . ASN A 1 173 ? 4.459 6.444 -5.965 1.00 90.31 173 ASN A C 1
ATOM 1325 O O . ASN A 1 173 ? 4.967 6.262 -4.858 1.00 90.31 173 ASN A O 1
ATOM 1329 N N . LEU A 1 174 ? 3.192 6.123 -6.228 1.00 91.94 174 LEU A N 1
ATOM 1330 C CA . LEU A 1 174 ? 2.253 5.719 -5.182 1.00 91.94 174 LEU A CA 1
ATOM 1331 C C . LEU A 1 174 ? 1.673 4.332 -5.417 1.00 91.94 174 LEU A C 1
ATOM 1333 O O . LEU A 1 174 ? 1.276 3.979 -6.526 1.00 91.94 174 LEU A O 1
ATOM 1337 N N . TYR A 1 175 ? 1.514 3.598 -4.321 1.00 94.56 175 TYR A N 1
ATOM 1338 C CA . TYR A 1 175 ? 0.669 2.416 -4.246 1.00 94.56 175 TYR A CA 1
ATOM 1339 C C . TYR A 1 175 ? -0.706 2.813 -3.713 1.00 94.56 175 TYR A C 1
ATOM 1341 O O . TYR A 1 175 ? -0.834 3.339 -2.606 1.00 94.56 175 TYR A O 1
ATOM 1349 N N . LEU A 1 176 ? -1.744 2.557 -4.503 1.00 94.06 176 LEU A N 1
ATOM 1350 C CA . LEU A 1 176 ? -3.116 2.985 -4.263 1.00 94.06 176 LEU A CA 1
ATOM 1351 C C . LEU A 1 176 ? -4.023 1.774 -4.030 1.00 94.06 176 LEU A C 1
ATOM 1353 O O . LEU A 1 176 ? -4.172 0.915 -4.896 1.00 94.06 176 LEU A O 1
ATOM 1357 N N . LEU A 1 177 ? -4.666 1.723 -2.871 1.00 94.94 177 LEU A N 1
ATOM 1358 C CA . LEU A 1 177 ? -5.709 0.767 -2.529 1.00 94.94 177 LEU A CA 1
ATOM 1359 C C . LEU A 1 177 ? -7.058 1.272 -3.037 1.00 94.94 177 LEU A C 1
ATOM 1361 O O . LEU A 1 177 ? -7.548 2.304 -2.579 1.00 94.94 177 LEU A O 1
ATOM 1365 N N . LYS A 1 178 ? -7.695 0.520 -3.934 1.00 93.75 178 LYS A N 1
ATOM 1366 C CA . LYS A 1 178 ? -9.086 0.765 -4.319 1.00 93.75 178 LYS A CA 1
ATOM 1367 C C . LYS A 1 178 ? -10.018 0.338 -3.187 1.00 93.75 178 LYS A C 1
ATOM 1369 O O . LYS A 1 178 ? -10.006 -0.813 -2.751 1.00 93.75 178 LYS A O 1
ATOM 1374 N N . MET A 1 179 ? -10.840 1.266 -2.731 1.00 89.94 179 MET A N 1
ATOM 1375 C CA . MET A 1 179 ? -11.873 1.086 -1.717 1.00 89.94 179 MET A CA 1
ATOM 1376 C C . MET A 1 179 ? -13.251 0.937 -2.383 1.00 89.94 179 MET A C 1
ATOM 1378 O O . MET A 1 179 ? -13.406 1.185 -3.578 1.00 89.94 179 MET A O 1
ATOM 1382 N N . GLY A 1 180 ? -14.269 0.542 -1.617 1.00 81.31 180 GLY A N 1
ATOM 1383 C CA . GLY A 1 180 ? -15.626 0.345 -2.146 1.00 81.31 180 GLY A CA 1
ATOM 1384 C C . GLY A 1 180 ? -15.823 -1.026 -2.800 1.00 81.31 180 GLY A C 1
ATOM 1385 O O . GLY A 1 180 ? -15.170 -1.986 -2.412 1.00 81.31 180 GLY A O 1
ATOM 1386 N N . GLU A 1 181 ? -16.752 -1.137 -3.754 1.00 76.75 181 GLU A N 1
ATOM 1387 C CA . GLU A 1 181 ? -17.141 -2.412 -4.381 1.00 76.75 181 GLU A CA 1
ATOM 1388 C C . GLU A 1 181 ? -17.016 -2.350 -5.922 1.00 76.75 181 GLU A C 1
ATOM 1390 O O . GLU A 1 181 ? -17.670 -1.506 -6.541 1.00 76.75 181 GLU A O 1
ATOM 1395 N N . PRO A 1 182 ? -16.222 -3.233 -6.568 1.00 76.94 182 PRO A N 1
ATOM 1396 C CA . PRO A 1 182 ? -15.271 -4.157 -5.948 1.00 76.94 182 PRO A CA 1
ATOM 1397 C C . PRO A 1 182 ? -14.041 -3.400 -5.411 1.00 76.94 182 PRO A C 1
ATOM 1399 O O . PRO A 1 182 ? -13.444 -2.588 -6.122 1.00 76.94 182 PRO A O 1
ATOM 1402 N N . GLY A 1 183 ? -13.658 -3.679 -4.166 1.00 83.50 183 GLY A N 1
ATOM 1403 C CA . GLY A 1 183 ? -12.510 -3.071 -3.481 1.00 83.50 183 GLY A CA 1
ATOM 1404 C C . GLY A 1 183 ? -11.398 -4.076 -3.189 1.00 83.50 183 GLY A C 1
ATOM 1405 O O . GLY A 1 183 ? -11.536 -5.272 -3.432 1.00 83.50 183 GLY A O 1
ATOM 1406 N N . GLY A 1 184 ? -10.273 -3.588 -2.668 1.00 92.31 184 GLY A N 1
ATOM 1407 C CA . GLY A 1 184 ? -9.110 -4.395 -2.278 1.00 92.31 184 GLY A CA 1
ATOM 1408 C C . GLY A 1 184 ? -7.954 -4.375 -3.273 1.00 92.31 184 GLY A C 1
ATOM 1409 O O . GLY A 1 184 ? -6.814 -4.613 -2.885 1.00 92.31 184 GLY A O 1
ATOM 1410 N N . GLN A 1 185 ? -8.210 -4.055 -4.539 1.00 96.94 185 GLN A N 1
ATOM 1411 C CA . GLN A 1 185 ? -7.175 -4.026 -5.574 1.00 96.94 185 GLN A CA 1
ATOM 1412 C C . GLN A 1 185 ? -6.114 -2.961 -5.283 1.00 96.94 185 GLN A C 1
ATOM 1414 O O . GLN A 1 185 ? -6.449 -1.855 -4.859 1.00 96.94 185 GLN A O 1
ATOM 1419 N N . ILE A 1 186 ? -4.851 -3.287 -5.561 1.00 97.19 186 ILE A N 1
ATOM 1420 C CA . ILE A 1 186 ? -3.723 -2.361 -5.439 1.00 97.19 186 ILE A CA 1
ATOM 1421 C C . ILE A 1 186 ? -3.266 -1.937 -6.826 1.00 97.19 186 ILE A C 1
ATOM 1423 O O . ILE A 1 186 ? -2.955 -2.787 -7.665 1.00 97.19 186 ILE A O 1
ATOM 1427 N N . TYR A 1 187 ? -3.182 -0.631 -7.035 1.00 96.31 187 TYR A N 1
ATOM 1428 C CA . TYR A 1 187 ? -2.662 -0.008 -8.243 1.00 96.31 187 TYR A CA 1
ATOM 1429 C C . TYR A 1 187 ? -1.347 0.705 -7.946 1.00 96.31 187 TYR A C 1
ATOM 1431 O O . TYR A 1 187 ? -1.151 1.212 -6.847 1.00 96.31 187 TYR A O 1
ATOM 1439 N N . PHE A 1 188 ? -0.464 0.760 -8.931 1.00 95.56 188 PHE A N 1
ATOM 1440 C CA . PHE A 1 188 ? 0.694 1.643 -8.930 1.00 95.56 188 PHE A CA 1
ATOM 1441 C C . PHE A 1 188 ? 0.399 2.851 -9.811 1.00 95.56 188 PHE A C 1
ATOM 1443 O O . PHE A 1 188 ? -0.131 2.688 -10.916 1.00 95.56 188 PHE A O 1
ATOM 1450 N N . TRP A 1 189 ? 0.743 4.035 -9.319 1.00 93.56 189 TRP A N 1
ATOM 1451 C CA . TRP A 1 189 ? 0.666 5.296 -10.043 1.00 93.56 189 TRP A CA 1
ATOM 1452 C C . TRP A 1 189 ? 2.068 5.880 -10.203 1.00 93.56 189 TRP A C 1
ATOM 1454 O O . TRP A 1 189 ? 2.715 6.212 -9.207 1.00 93.56 189 TRP A O 1
A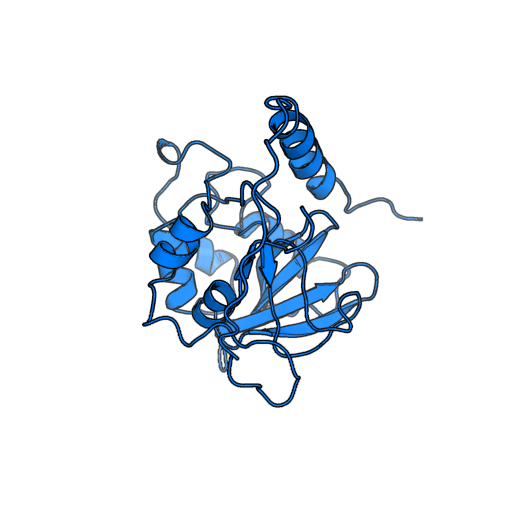TOM 1464 N N . ASP A 1 190 ? 2.515 6.003 -11.453 1.00 90.81 190 ASP A N 1
ATOM 1465 C CA . ASP A 1 190 ? 3.750 6.699 -11.817 1.00 90.81 190 ASP A CA 1
ATOM 1466 C C . ASP A 1 190 ? 3.449 8.200 -11.890 1.00 90.81 190 ASP A C 1
ATOM 1468 O O . ASP A 1 190 ? 2.640 8.640 -12.708 1.00 90.81 190 ASP A O 1
ATOM 1472 N N . HIS A 1 191 ? 4.073 8.995 -11.022 1.00 86.69 191 HIS A N 1
ATOM 1473 C CA . HIS A 1 191 ? 3.767 10.422 -10.938 1.00 86.69 191 HIS A CA 1
ATOM 1474 C C . HIS A 1 191 ? 4.340 11.240 -12.110 1.00 86.69 191 HIS A C 1
ATOM 1476 O O . HIS A 1 191 ? 3.870 12.351 -12.363 1.00 86.69 191 HIS A O 1
ATOM 1482 N N . GLU A 1 192 ? 5.361 10.727 -12.808 1.00 86.50 192 GLU A N 1
ATOM 1483 C CA . GLU A 1 192 ? 5.999 11.405 -13.941 1.00 86.50 192 GLU A CA 1
ATOM 1484 C C . GLU A 1 192 ? 5.281 11.085 -15.253 1.00 86.50 192 GLU A C 1
ATOM 1486 O O . GLU A 1 192 ? 5.088 11.965 -16.095 1.00 86.50 192 GLU A O 1
ATOM 1491 N N . GLN A 1 193 ? 4.899 9.820 -15.436 1.00 85.81 193 GLN A N 1
ATOM 1492 C CA . GLN A 1 193 ? 4.286 9.318 -16.668 1.00 85.81 193 GLN A CA 1
ATOM 1493 C C . GLN A 1 193 ? 2.756 9.255 -16.600 1.00 85.81 193 GLN A C 1
ATOM 1495 O O . GLN A 1 193 ? 2.105 9.164 -17.644 1.00 85.81 193 GLN A O 1
ATOM 1500 N N . GLY A 1 194 ? 2.182 9.334 -15.400 1.00 83.44 194 GLY A N 1
ATOM 1501 C CA . GLY A 1 194 ? 0.754 9.171 -15.159 1.00 83.44 194 GLY A CA 1
ATOM 1502 C C . GLY A 1 194 ? 0.276 7.732 -15.359 1.00 83.44 194 GLY A C 1
ATOM 1503 O O . GLY A 1 194 ? 1.041 6.814 -15.659 1.00 83.44 194 GLY A O 1
ATOM 1504 N N . GLY A 1 195 ? -1.035 7.536 -15.225 1.00 88.00 195 GLY A N 1
ATOM 1505 C CA . GLY A 1 195 ? -1.677 6.236 -15.420 1.00 88.00 195 GLY A CA 1
ATOM 1506 C C . GLY A 1 195 ? -1.605 5.288 -14.218 1.00 88.00 195 GLY A C 1
ATOM 1507 O O . GLY A 1 195 ? -0.822 5.452 -13.287 1.00 88.00 195 GLY A O 1
ATOM 1508 N N . LEU A 1 196 ? -2.480 4.281 -14.244 1.00 92.88 196 LEU A N 1
ATOM 1509 C CA . LEU A 1 196 ? -2.634 3.292 -13.180 1.00 92.88 196 LEU A CA 1
ATOM 1510 C C . LEU A 1 196 ? -2.374 1.891 -13.711 1.00 92.88 196 LEU A C 1
ATOM 1512 O O . LEU A 1 196 ? -2.922 1.504 -14.743 1.00 92.88 196 LEU A O 1
ATOM 1516 N N . SER A 1 197 ? -1.594 1.118 -12.962 1.00 95.69 197 SER A N 1
ATOM 1517 C CA . SER A 1 197 ? -1.253 -0.262 -13.319 1.00 95.69 197 SER A CA 1
ATOM 1518 C C . SER A 1 197 ? -1.649 -1.206 -12.198 1.00 95.69 197 SER A C 1
ATOM 1520 O O . SER A 1 197 ? -1.313 -0.964 -11.040 1.00 95.69 197 SER A O 1
ATOM 1522 N N . LEU A 1 198 ? -2.390 -2.273 -12.510 1.00 96.44 198 LEU A N 1
ATOM 1523 C CA . LEU A 1 198 ? -2.833 -3.221 -11.490 1.00 96.44 198 LEU A CA 1
ATOM 1524 C C . LEU A 1 198 ? -1.647 -4.049 -10.975 1.00 96.44 198 LEU A C 1
ATOM 1526 O O . LEU A 1 198 ? -1.061 -4.853 -11.705 1.00 96.44 198 LEU A O 1
ATOM 1530 N N . VAL A 1 199 ? -1.348 -3.910 -9.687 1.00 96.88 199 VAL A N 1
ATOM 1531 C CA . VAL A 1 199 ? -0.255 -4.621 -9.015 1.00 96.88 199 VAL A CA 1
ATOM 1532 C C . VAL A 1 199 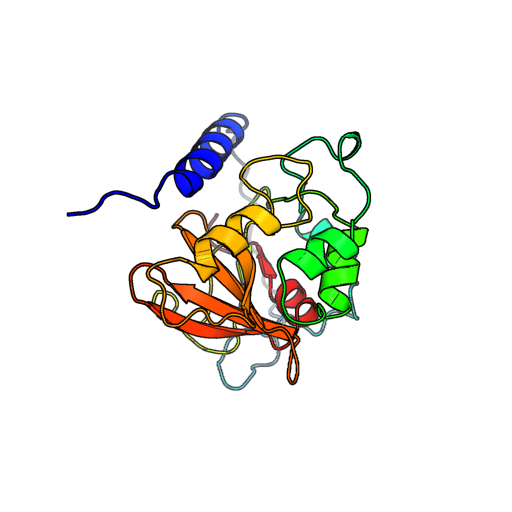? -0.758 -5.890 -8.335 1.00 96.88 199 VAL A C 1
ATOM 1534 O O . VAL A 1 199 ? -0.122 -6.935 -8.452 1.00 96.88 199 VAL A O 1
ATOM 1537 N N . ALA A 1 200 ? -1.898 -5.829 -7.644 1.00 96.62 200 ALA A N 1
ATOM 1538 C CA . ALA A 1 200 ? -2.428 -6.952 -6.869 1.00 96.62 200 ALA A CA 1
ATOM 1539 C C . ALA A 1 200 ? -3.957 -6.902 -6.729 1.00 96.62 200 ALA A C 1
ATOM 1541 O O . ALA A 1 200 ? -4.567 -5.842 -6.840 1.00 96.62 200 ALA A O 1
ATOM 1542 N N . ASN A 1 201 ? -4.587 -8.045 -6.440 1.00 95.69 201 ASN A N 1
ATOM 1543 C CA . ASN A 1 201 ? -6.048 -8.136 -6.282 1.00 95.69 201 ASN A CA 1
ATOM 1544 C C . ASN A 1 201 ? -6.549 -7.836 -4.859 1.00 95.69 201 ASN A C 1
ATOM 1546 O O . ASN A 1 201 ? -7.748 -7.682 -4.655 1.00 95.69 201 ASN A O 1
ATOM 1550 N N . SER A 1 202 ? -5.653 -7.830 -3.875 1.00 95.19 202 SER A N 1
ATOM 1551 C CA . SER A 1 202 ? -5.931 -7.557 -2.459 1.00 95.19 202 SER A CA 1
ATOM 1552 C C . SER A 1 202 ? -4.661 -7.032 -1.788 1.00 95.19 202 SER A C 1
ATOM 1554 O O . SER A 1 202 ? -3.566 -7.202 -2.340 1.00 95.19 202 SER A O 1
ATOM 1556 N N . PHE A 1 203 ? -4.766 -6.468 -0.584 1.00 94.75 203 PHE A N 1
ATOM 1557 C CA . PHE A 1 203 ? -3.581 -6.094 0.188 1.00 94.75 203 PHE A CA 1
ATOM 1558 C C . PHE A 1 203 ? -2.768 -7.337 0.586 1.00 94.75 203 PHE A C 1
ATOM 1560 O O . PHE A 1 203 ? -1.543 -7.341 0.511 1.00 94.75 203 PHE A O 1
ATOM 1567 N N . THR A 1 204 ? -3.435 -8.447 0.906 1.00 94.50 204 THR A N 1
ATOM 1568 C CA . THR A 1 204 ? -2.760 -9.729 1.178 1.00 94.50 204 THR A CA 1
ATOM 1569 C C . THR A 1 204 ? -1.982 -10.242 -0.039 1.00 94.50 204 THR A C 1
ATOM 1571 O O . THR A 1 204 ? -0.832 -10.665 0.089 1.00 94.50 204 THR A O 1
ATOM 1574 N N . ASP A 1 205 ? -2.593 -10.189 -1.229 1.00 94.56 205 ASP A N 1
ATOM 1575 C CA . ASP A 1 205 ? -1.944 -10.552 -2.498 1.00 94.56 205 ASP A CA 1
ATOM 1576 C C . ASP A 1 205 ? -0.721 -9.653 -2.747 1.00 94.56 205 ASP A C 1
ATOM 1578 O O . ASP A 1 205 ? 0.357 -10.157 -3.055 1.00 94.56 205 ASP A O 1
ATOM 1582 N N . PHE A 1 206 ? -0.845 -8.346 -2.501 1.00 95.81 206 PHE A N 1
ATOM 1583 C CA . PHE A 1 206 ? 0.246 -7.375 -2.618 1.00 95.81 206 PHE A CA 1
ATOM 1584 C C . PHE A 1 206 ? 1.446 -7.711 -1.725 1.00 95.81 206 PHE A C 1
ATOM 1586 O O . PHE A 1 206 ? 2.558 -7.853 -2.229 1.00 95.81 206 PHE A O 1
ATOM 1593 N N . ILE A 1 207 ? 1.227 -7.942 -0.426 1.00 95.00 207 ILE A N 1
ATOM 1594 C CA . ILE A 1 207 ? 2.301 -8.331 0.502 1.00 95.00 207 ILE A CA 1
ATOM 1595 C C . ILE A 1 207 ? 2.949 -9.662 0.086 1.00 95.00 207 ILE A C 1
ATOM 1597 O O . ILE A 1 207 ? 4.165 -9.830 0.180 1.00 95.00 207 ILE A O 1
ATOM 1601 N N . SER A 1 208 ? 2.164 -10.619 -0.420 1.00 93.69 208 SER A N 1
ATOM 1602 C CA . SER A 1 208 ? 2.690 -11.920 -0.862 1.00 93.69 208 SER A CA 1
ATOM 1603 C C . SER A 1 208 ? 3.599 -11.836 -2.098 1.00 93.69 208 SER A C 1
ATOM 1605 O O . SER A 1 208 ? 4.406 -12.738 -2.332 1.00 93.69 208 SER A O 1
ATOM 1607 N N . ARG A 1 209 ? 3.486 -10.750 -2.872 1.00 93.25 209 ARG A N 1
ATOM 1608 C CA . ARG A 1 209 ? 4.266 -10.480 -4.091 1.00 93.25 209 ARG A CA 1
ATOM 1609 C C . ARG A 1 209 ? 5.571 -9.741 -3.836 1.00 93.25 209 ARG A C 1
ATOM 1611 O O . ARG A 1 209 ? 6.376 -9.641 -4.757 1.00 93.25 209 ARG A O 1
ATOM 1618 N N . MET A 1 210 ? 5.780 -9.246 -2.619 1.00 93.56 210 MET A N 1
ATOM 1619 C CA . MET A 1 210 ? 7.019 -8.588 -2.219 1.00 93.56 210 MET A CA 1
ATOM 1620 C C . MET A 1 210 ? 8.153 -9.599 -2.101 1.00 93.56 210 MET A C 1
ATOM 1622 O O . MET A 1 210 ? 7.990 -10.629 -1.439 1.00 93.56 210 MET A O 1
ATOM 1626 N N . GLN A 1 211 ? 9.312 -9.306 -2.682 1.00 91.81 211 GLN A N 1
ATOM 1627 C CA . GLN A 1 211 ? 10.530 -10.105 -2.530 1.00 91.81 211 GLN A CA 1
ATOM 1628 C C . GLN A 1 211 ? 11.742 -9.191 -2.349 1.00 91.81 211 GLN A C 1
ATOM 1630 O O . GLN A 1 211 ? 11.733 -8.095 -2.894 1.00 91.81 211 GLN A O 1
ATOM 1635 N N . PRO A 1 212 ? 12.790 -9.607 -1.616 1.00 90.94 212 PRO A N 1
ATOM 1636 C CA . PRO A 1 212 ? 14.057 -8.885 -1.645 1.00 90.94 212 PRO A CA 1
ATOM 1637 C C . PRO A 1 212 ? 14.533 -8.731 -3.091 1.00 90.94 212 PRO A C 1
ATOM 1639 O O . PRO A 1 212 ? 14.463 -9.698 -3.850 1.00 90.94 212 PRO A O 1
ATOM 1642 N N . SER A 1 213 ? 15.001 -7.540 -3.453 1.00 85.44 213 SER A N 1
ATOM 1643 C CA . SER A 1 213 ? 15.536 -7.300 -4.789 1.00 85.44 213 SER A CA 1
ATOM 1644 C C . SER A 1 213 ? 16.808 -8.121 -5.013 1.00 85.44 213 SER A C 1
ATOM 1646 O O . SER A 1 213 ? 17.644 -8.260 -4.109 1.00 85.44 213 SER A O 1
ATOM 1648 N N . ASP A 1 214 ? 16.951 -8.661 -6.224 1.00 75.31 214 ASP A N 1
ATOM 1649 C CA . ASP A 1 214 ? 18.144 -9.396 -6.659 1.00 75.31 214 ASP A CA 1
ATOM 1650 C C . ASP A 1 214 ? 19.340 -8.454 -6.915 1.00 75.31 214 ASP A C 1
ATOM 1652 O O . ASP A 1 214 ? 20.488 -8.903 -6.983 1.00 75.31 214 ASP A O 1
ATOM 1656 N N . GLU A 1 215 ? 19.096 -7.143 -7.025 1.00 58.94 215 GLU A N 1
ATOM 1657 C CA . GLU A 1 215 ? 20.126 -6.118 -7.190 1.00 58.94 215 GLU A CA 1
ATOM 1658 C C . GLU A 1 215 ? 20.706 -5.696 -5.823 1.00 58.94 215 GLU A C 1
ATOM 1660 O O . GLU A 1 215 ? 20.240 -4.749 -5.190 1.00 58.94 215 GLU A O 1
ATOM 1665 N N . GLN A 1 216 ? 21.738 -6.404 -5.343 1.00 44.72 216 GLN A N 1
ATOM 1666 C CA . GLN A 1 216 ? 22.531 -6.030 -4.153 1.00 44.72 216 GLN A CA 1
ATOM 1667 C C . GLN A 1 216 ? 23.961 -5.607 -4.494 1.00 44.72 216 GLN A C 1
ATOM 1669 O O . GLN A 1 216 ? 24.634 -6.329 -5.266 1.00 44.72 216 GLN A O 1
#

Radius of gyration: 18.02 Å; chains: 1; bounding box: 52×54×40 Å

Foldseek 3Di:
DDDDQQPPLVVVVVVLVVLVPPDDDDDDDDDDDDDDDDADDDPLRDRLPPPDDLQQLVNLCVVQPWDAPDDCVLFDADDVVLVVVLAVFDDDPSVVVVQRVPVGFTFGNFKKWFQFPAADVVRNSSTHTGWRFAHADPPDCPHQRNVSVDVCVDPQVQQDSQWGFGTAHSQGKTWIWGGDVVTAWIWIADPVVGDTDTGASHVSRRSSRMDGDPPD